Protein AF-A0A3C0GUG0-F1 (afdb_monomer_lite)

Radius of gyration: 29.6 Å; chains: 1; bounding box: 66×80×74 Å

Foldseek 3Di:
DPVVVVVVVVVVVVVVVVVVVCVVDPPDDPPPPPPPDPQDDPDDDDDDQLAACPDADQDWFARVPGHAHDFQDWDADPQGKIWTCRADFHQFTWIQHPVRGIDTLAACGADADWFARPPGHAHGFHYWDADPQGKIWTCRPQQQFIWIQDPVRTIDTDDDPRDDDDDDDPPPPDDPDPLVVVPVQAPPVLSVLLCCLVVLPDDADDPDADADDPVLVVVLVVLLVVLLCVLVVVLVVCLVVDDLDLVVVLVVLVVSVVVLVVSLVVSLVVLLVSLCSDGSNSVSVSSNVVSVCVRVVVVLCVVSVCVSVVLVVLSVVLVVVLDDDPDDDDDDDDDDPDDDSVSVVVSSVVSSVVSSVSSVVSCVVSVVSVVVSDDD

Sequence (376 aa):
MKRWHWMVAVVVVITAAGLAWTFRYPAAQTPLAQGPLPTPLGWQARIETVAGDGVDGLREGAGAQARFADPYALAIDAQGVAYIADAGDNNRIRRLYPDGRVDTLAGNGEGWRDGPALQAQFHTPSGIALDAAGNVYVADTGNHRIRRIGTDGAVTTLAGDGQAGFADGPLPSASPDMSDRLSQWLDWNRAVALSRALDGRLPPVAADAPVFDSAEQAECARVHAVLATSIRADADARRAAAGEDYAPHRQHCVNLQRSMQAATGRLRGRLRDMLGHGSAELARLAEVDAVMEQTLSPREHALLGAVPALLGQHFERLRAAASPAPGDGDNDEALPDTAHPGWLARFHQDMQDVLLAELDVRFQPIEGLLAALRPR

pLDDT: mean 74.19, std 19.01, range [37.81, 98.5]

Structure (mmCIF, N/CA/C/O backbone):
data_AF-A0A3C0GUG0-F1
#
_entry.id   AF-A0A3C0GUG0-F1
#
loop_
_atom_site.group_PDB
_atom_site.id
_atom_site.type_symbol
_atom_site.label_atom_id
_atom_site.label_alt_id
_atom_site.label_comp_id
_atom_site.label_asym_id
_atom_site.label_entity_id
_atom_site.label_seq_id
_atom_site.pdbx_PDB_ins_code
_atom_site.Cartn_x
_atom_site.Cartn_y
_atom_site.Cartn_z
_atom_site.occupancy
_atom_site.B_iso_or_equiv
_atom_site.auth_seq_id
_atom_site.auth_comp_id
_atom_site.auth_asym_id
_atom_site.auth_atom_id
_atom_site.pdbx_PDB_model_num
ATOM 1 N N . MET A 1 1 ? 6.025 17.839 45.288 1.00 51.59 1 MET A N 1
ATOM 2 C CA . MET A 1 1 ? 6.537 16.463 45.507 1.00 51.59 1 MET A CA 1
ATOM 3 C C . MET A 1 1 ? 5.459 15.375 45.662 1.00 51.59 1 MET A C 1
ATOM 5 O O . MET A 1 1 ? 5.723 14.262 45.235 1.00 51.59 1 MET A O 1
ATOM 9 N N . LYS A 1 2 ? 4.241 15.632 46.179 1.00 50.66 2 LYS A N 1
ATOM 10 C CA . LYS A 1 2 ? 3.229 14.564 46.396 1.00 50.66 2 LYS A CA 1
ATOM 11 C C . LYS A 1 2 ? 2.445 14.087 45.154 1.00 50.66 2 LYS A C 1
ATOM 13 O O . LYS A 1 2 ? 2.078 12.922 45.103 1.00 50.66 2 LYS A O 1
ATOM 18 N N . ARG A 1 3 ? 2.232 14.933 44.134 1.00 46.69 3 ARG A N 1
ATOM 19 C CA . ARG A 1 3 ? 1.466 14.561 42.919 1.00 46.69 3 ARG A CA 1
ATOM 20 C C . ARG A 1 3 ? 2.233 13.642 41.950 1.00 46.69 3 ARG A C 1
ATOM 22 O O . ARG A 1 3 ? 1.630 12.763 41.353 1.00 46.69 3 ARG A O 1
ATOM 29 N N . TRP A 1 4 ? 3.560 13.785 41.874 1.00 39.22 4 TRP A N 1
ATOM 30 C CA . TRP A 1 4 ? 4.437 12.971 41.015 1.00 39.22 4 TRP A CA 1
ATOM 31 C C . TRP A 1 4 ? 4.513 11.503 41.462 1.00 39.22 4 TRP A C 1
ATOM 33 O O . TRP A 1 4 ? 4.369 10.598 40.651 1.00 39.22 4 TRP A O 1
ATOM 43 N N . HIS A 1 5 ? 4.640 11.259 42.768 1.00 40.25 5 HIS A N 1
ATOM 44 C CA . HIS A 1 5 ? 4.717 9.901 43.319 1.00 40.25 5 HIS A CA 1
ATOM 45 C C . HIS A 1 5 ? 3.374 9.158 43.241 1.00 40.25 5 HIS A C 1
ATOM 47 O O . HIS A 1 5 ? 3.361 7.946 43.052 1.00 40.25 5 HIS A O 1
ATOM 53 N N . TRP A 1 6 ? 2.247 9.880 43.306 1.00 43.81 6 TRP A N 1
ATOM 54 C CA . TRP A 1 6 ? 0.918 9.300 43.087 1.00 43.81 6 TRP A CA 1
ATOM 55 C C . TRP A 1 6 ? 0.679 8.958 41.612 1.00 43.81 6 TRP A C 1
ATOM 57 O O . TRP A 1 6 ? 0.135 7.903 41.311 1.00 43.81 6 TRP A O 1
ATOM 67 N N . MET A 1 7 ? 1.162 9.794 40.687 1.00 41.66 7 MET A N 1
ATOM 68 C CA . MET A 1 7 ? 1.136 9.493 39.252 1.00 41.66 7 MET A CA 1
ATOM 69 C C . MET A 1 7 ? 1.990 8.272 38.900 1.00 41.66 7 MET A C 1
ATOM 71 O O . MET A 1 7 ? 1.514 7.405 38.180 1.00 41.66 7 MET A O 1
ATOM 75 N N . VAL A 1 8 ? 3.211 8.155 39.437 1.00 46.72 8 VAL A N 1
ATOM 76 C CA . VAL A 1 8 ? 4.069 6.980 39.194 1.00 46.72 8 VAL A CA 1
ATOM 77 C C . VAL A 1 8 ? 3.453 5.713 39.801 1.00 46.72 8 VAL A C 1
ATOM 79 O O . VAL A 1 8 ? 3.457 4.673 39.151 1.00 46.72 8 VAL A O 1
ATOM 82 N N . ALA A 1 9 ? 2.840 5.794 40.987 1.00 44.75 9 ALA A N 1
ATOM 83 C CA . ALA A 1 9 ? 2.141 4.660 41.594 1.00 44.75 9 ALA A CA 1
ATOM 84 C C . ALA A 1 9 ? 0.900 4.230 40.790 1.00 44.75 9 ALA A C 1
ATOM 86 O O . ALA A 1 9 ? 0.690 3.038 40.584 1.00 44.75 9 ALA A O 1
ATOM 87 N N . VAL A 1 10 ? 0.113 5.179 40.275 1.00 48.84 10 VAL A N 1
ATOM 88 C CA . VAL A 1 10 ? -1.054 4.881 39.429 1.00 48.84 10 VAL A CA 1
ATOM 89 C C . VAL A 1 10 ? -0.625 4.321 38.075 1.00 48.84 10 VAL A C 1
ATOM 91 O O . VAL A 1 10 ? -1.225 3.358 37.614 1.00 48.84 10 VAL A O 1
ATOM 94 N N . VAL A 1 11 ? 0.449 4.834 37.470 1.00 55.78 11 VAL A N 1
ATOM 95 C CA . VAL A 1 11 ? 0.988 4.287 36.215 1.00 55.78 11 VAL A CA 1
ATOM 96 C C . VAL A 1 11 ? 1.508 2.864 36.426 1.00 55.78 11 VAL A C 1
ATOM 98 O O . VAL A 1 11 ? 1.155 1.981 35.652 1.00 55.78 11 VAL A O 1
ATOM 101 N N . VAL A 1 12 ? 2.253 2.586 37.500 1.00 54.47 12 VAL A N 1
ATOM 102 C CA . VAL A 1 12 ? 2.731 1.225 37.820 1.00 54.47 12 VAL A CA 1
ATOM 103 C C . VAL A 1 12 ? 1.568 0.265 38.106 1.00 54.47 12 VAL A C 1
ATOM 105 O O . VAL A 1 12 ? 1.595 -0.863 37.622 1.00 54.47 12 VAL A O 1
ATOM 108 N N . VAL A 1 13 ? 0.511 0.704 38.800 1.00 58.00 13 VAL A N 1
ATOM 109 C CA . VAL A 1 13 ? -0.693 -0.111 39.055 1.00 58.00 13 VAL A CA 1
ATOM 110 C C . VAL A 1 13 ? -1.510 -0.343 37.782 1.00 58.00 13 VAL A C 1
ATOM 112 O O . VAL A 1 13 ? -1.962 -1.460 37.561 1.00 58.00 13 VAL A O 1
ATOM 115 N N . ILE A 1 14 ? -1.650 0.651 36.901 1.00 54.56 14 ILE A N 1
ATOM 116 C CA . ILE A 1 14 ? -2.333 0.498 35.605 1.00 54.56 14 ILE A CA 1
ATOM 117 C C . ILE A 1 14 ? -1.524 -0.400 34.663 1.00 54.56 14 ILE A C 1
ATOM 119 O O . ILE A 1 14 ? -2.104 -1.196 33.933 1.00 54.56 14 ILE A O 1
ATOM 123 N N . THR A 1 15 ? -0.192 -0.340 34.715 1.00 49.97 15 THR A N 1
ATOM 124 C CA . THR A 1 15 ? 0.679 -1.178 33.875 1.00 49.97 15 THR A CA 1
ATOM 125 C C . THR A 1 15 ? 0.691 -2.621 34.383 1.00 49.97 15 THR A C 1
ATOM 127 O O . THR A 1 15 ? 0.585 -3.552 33.591 1.00 49.97 15 THR A O 1
ATOM 130 N N . ALA A 1 16 ? 0.728 -2.824 35.705 1.00 47.72 16 ALA A N 1
ATOM 131 C CA . ALA A 1 16 ? 0.626 -4.143 36.327 1.00 47.72 16 ALA A CA 1
ATOM 132 C C . ALA A 1 16 ? -0.778 -4.756 36.176 1.00 47.72 16 ALA A C 1
ATOM 134 O O . ALA A 1 16 ? -0.890 -5.954 35.935 1.00 47.72 16 ALA A O 1
ATOM 135 N N . ALA A 1 17 ? -1.845 -3.950 36.244 1.00 50.50 17 ALA A N 1
ATOM 136 C CA . ALA A 1 17 ? -3.211 -4.390 35.965 1.00 50.50 17 ALA A CA 1
ATOM 137 C C . ALA A 1 17 ? -3.430 -4.661 34.470 1.00 50.50 17 ALA A C 1
ATOM 139 O O . ALA A 1 17 ? -4.103 -5.627 34.134 1.00 50.50 17 ALA A O 1
ATOM 140 N N . GLY A 1 18 ? -2.811 -3.879 33.579 1.00 52.47 18 GLY A N 1
ATOM 141 C CA . GLY A 1 18 ? -2.786 -4.126 32.137 1.00 52.47 18 GLY A CA 1
ATOM 142 C C . GLY A 1 18 ? -2.075 -5.433 31.785 1.00 52.47 18 GLY A C 1
ATOM 143 O O . GLY A 1 18 ? -2.617 -6.224 31.020 1.00 52.47 18 GLY A O 1
ATOM 144 N N . LEU A 1 19 ? -0.927 -5.719 32.415 1.00 48.56 19 LEU A N 1
ATOM 145 C CA . LEU A 1 19 ? -0.250 -7.016 32.295 1.00 48.56 19 LEU A CA 1
ATOM 146 C C . LEU A 1 19 ? -1.078 -8.158 32.909 1.00 48.56 19 LEU A C 1
ATOM 148 O O . LEU A 1 19 ? -1.185 -9.226 32.324 1.00 48.56 19 LEU A O 1
ATOM 152 N N . ALA A 1 20 ? -1.703 -7.965 34.071 1.00 47.28 20 ALA A N 1
ATOM 153 C CA . ALA A 1 20 ? -2.553 -8.996 34.671 1.00 47.28 20 ALA A CA 1
ATOM 154 C C . ALA A 1 20 ? -3.823 -9.264 33.836 1.00 47.28 20 ALA A C 1
ATOM 156 O O . ALA A 1 20 ? -4.295 -10.399 33.778 1.00 47.28 20 ALA A O 1
ATOM 157 N N . TRP A 1 21 ? -4.349 -8.246 33.146 1.00 48.78 21 TRP A N 1
ATOM 158 C CA . TRP A 1 21 ? -5.502 -8.362 32.252 1.00 48.78 21 TRP A CA 1
ATOM 159 C C . TRP A 1 21 ? -5.162 -9.130 30.970 1.00 48.78 21 TRP A C 1
ATOM 161 O O . TRP A 1 21 ? -5.990 -9.917 30.515 1.00 48.78 21 TRP A O 1
ATOM 171 N N . THR A 1 22 ? -3.940 -8.996 30.437 1.00 52.41 22 THR A N 1
ATOM 172 C CA . THR A 1 22 ? -3.487 -9.792 29.279 1.00 52.41 22 THR A CA 1
ATOM 173 C C . THR A 1 22 ? -3.247 -11.267 29.618 1.00 52.41 22 THR A C 1
ATOM 175 O O . THR A 1 22 ? -3.377 -12.111 28.735 1.00 52.41 22 THR A O 1
ATOM 178 N N . PHE A 1 23 ? -2.976 -11.608 30.885 1.00 51.88 23 PHE A N 1
ATOM 179 C CA . PHE A 1 23 ? -2.916 -13.004 31.349 1.00 51.88 23 PHE A CA 1
ATOM 180 C C . PHE A 1 23 ? -4.285 -13.582 31.768 1.00 51.88 23 PHE A C 1
ATOM 182 O O . PHE A 1 23 ? -4.468 -14.798 31.711 1.00 51.88 23 PHE A O 1
ATOM 189 N N . ARG A 1 24 ? -5.253 -12.749 32.191 1.00 51.47 24 ARG A N 1
ATOM 190 C CA . ARG A 1 24 ? -6.603 -13.180 32.628 1.00 51.47 24 ARG A CA 1
ATOM 191 C C . ARG A 1 24 ? -7.587 -13.348 31.465 1.00 51.47 24 ARG A C 1
ATOM 193 O O . ARG A 1 24 ? -8.482 -14.184 31.554 1.00 51.47 24 ARG A O 1
ATOM 200 N N . TYR A 1 25 ? -7.402 -12.582 30.393 1.00 47.09 25 TYR A N 1
ATOM 201 C CA . TYR A 1 25 ? -8.164 -12.689 29.155 1.00 47.09 25 TYR A CA 1
ATOM 202 C C . TYR A 1 25 ? -7.169 -12.846 28.005 1.00 47.09 25 TYR A C 1
ATOM 204 O O . TYR A 1 25 ? -6.611 -11.839 27.561 1.00 47.09 25 TYR A O 1
ATOM 212 N N . PRO A 1 26 ? -6.898 -14.077 27.528 1.00 43.31 26 PRO A N 1
ATOM 213 C CA . PRO A 1 26 ? -6.093 -14.237 26.327 1.00 43.31 26 PRO A CA 1
ATOM 214 C C . PRO A 1 26 ? -6.750 -13.413 25.219 1.00 43.31 26 PRO A C 1
ATOM 216 O O . PRO A 1 26 ? -7.982 -13.369 25.144 1.00 43.31 26 PRO A O 1
ATOM 219 N N . ALA A 1 27 ? -5.936 -12.713 24.420 1.00 47.56 27 ALA A N 1
ATOM 220 C CA . ALA A 1 27 ? -6.413 -11.922 23.291 1.00 47.56 27 ALA A CA 1
ATOM 221 C C . ALA A 1 27 ? -7.510 -12.707 22.569 1.00 47.56 27 ALA A C 1
ATOM 223 O O . ALA A 1 27 ? -7.291 -13.878 22.242 1.00 47.56 27 ALA A O 1
ATOM 224 N N . ALA A 1 28 ? -8.691 -12.093 22.409 1.00 47.97 28 ALA A N 1
ATOM 225 C CA . ALA A 1 28 ? -9.790 -12.700 21.677 1.00 47.97 28 ALA A CA 1
ATOM 226 C C . ALA A 1 28 ? -9.199 -13.229 20.377 1.00 47.97 28 ALA A C 1
ATOM 228 O O . ALA A 1 28 ? -8.663 -12.446 19.587 1.00 47.97 28 ALA A O 1
ATOM 229 N N . GLN A 1 29 ? -9.195 -14.558 20.234 1.00 42.66 29 GLN A N 1
ATOM 230 C CA . GLN A 1 29 ? -8.739 -15.204 19.018 1.00 42.66 29 GLN A CA 1
ATOM 231 C C . GLN A 1 29 ? -9.489 -14.492 17.908 1.00 42.66 29 GLN A C 1
ATOM 233 O O . GLN A 1 29 ? -10.723 -14.461 17.931 1.00 42.66 29 GLN A O 1
ATOM 238 N N . THR A 1 30 ? -8.746 -13.822 17.023 1.00 50.56 30 THR A N 1
ATOM 239 C CA . THR A 1 30 ? -9.303 -13.247 15.803 1.00 50.56 30 THR A CA 1
ATOM 240 C C . THR A 1 30 ? -10.259 -14.303 15.274 1.00 50.56 30 THR A C 1
ATOM 242 O O . THR A 1 30 ? -9.796 -15.445 15.158 1.00 50.56 30 THR A O 1
ATOM 245 N N . PRO A 1 31 ? -11.568 -14.012 15.097 1.00 44.81 31 PRO A N 1
ATOM 246 C CA . PRO A 1 31 ? -12.504 -15.034 14.659 1.00 44.81 31 PRO A CA 1
ATOM 247 C C . PRO A 1 31 ? -11.846 -15.662 13.449 1.00 44.81 31 PRO A C 1
ATOM 249 O O . PRO A 1 31 ? -11.508 -14.925 12.519 1.00 44.81 31 PRO A O 1
ATOM 252 N N . LEU A 1 32 ? -11.509 -16.956 13.559 1.00 44.62 32 LEU A N 1
ATOM 253 C CA . LEU A 1 32 ? -10.812 -17.675 12.502 1.00 44.62 32 LEU A CA 1
ATOM 254 C C . LEU A 1 32 ? -11.569 -17.301 11.246 1.00 44.62 32 LEU A C 1
ATOM 256 O O . LEU A 1 32 ? -12.780 -17.543 11.209 1.00 44.62 32 LEU A O 1
ATOM 260 N N . ALA A 1 33 ? -10.898 -16.587 10.331 1.00 50.31 33 ALA A N 1
ATOM 261 C CA . ALA A 1 33 ? -11.496 -16.144 9.082 1.00 50.31 33 ALA A CA 1
ATOM 262 C C . ALA A 1 33 ? -12.298 -17.337 8.593 1.00 50.31 33 ALA A C 1
ATOM 264 O O . ALA A 1 33 ? -11.694 -18.408 8.478 1.00 50.31 33 ALA A O 1
ATOM 265 N N . GLN A 1 34 ? -13.634 -17.201 8.521 1.00 47.53 34 GLN A N 1
ATOM 266 C CA . GLN A 1 34 ? -14.500 -18.349 8.273 1.00 47.53 34 GLN A CA 1
ATOM 267 C C . GLN A 1 34 ? -13.888 -19.060 7.082 1.00 47.53 34 GLN A C 1
ATOM 269 O O . GLN A 1 34 ? -13.764 -18.461 6.011 1.00 47.53 34 GLN A O 1
ATOM 274 N N . GLY A 1 35 ? -13.361 -20.262 7.337 1.00 55.31 35 GLY A N 1
ATOM 275 C CA . GLY A 1 35 ? -12.623 -20.985 6.320 1.00 55.31 35 GLY A CA 1
ATOM 276 C C . GLY A 1 35 ? -13.518 -21.104 5.091 1.00 55.31 35 GLY A C 1
ATOM 277 O O . GLY A 1 35 ? -14.747 -21.047 5.237 1.00 55.31 35 GLY A O 1
ATOM 278 N N . PRO A 1 36 ? -12.940 -21.240 3.889 1.00 65.44 36 PRO A N 1
ATOM 279 C CA . PRO A 1 36 ? -13.745 -21.490 2.702 1.00 65.44 36 PRO A CA 1
ATOM 280 C C . PRO A 1 36 ? -14.776 -22.575 3.024 1.00 65.44 36 PRO A C 1
ATOM 282 O O . PRO A 1 36 ? -14.447 -23.555 3.700 1.00 65.44 36 PRO A O 1
ATOM 285 N N . LEU A 1 37 ? -16.032 -22.339 2.623 1.00 74.31 37 LEU A N 1
ATOM 286 C CA . LEU A 1 37 ? -17.145 -23.230 2.947 1.00 74.31 37 LEU A CA 1
ATOM 287 C C . LEU A 1 37 ? -16.723 -24.684 2.684 1.00 74.31 37 LEU A C 1
ATOM 289 O O . LEU A 1 37 ? -16.136 -24.944 1.627 1.00 74.31 37 LEU A O 1
ATOM 293 N N . PRO A 1 38 ? -16.992 -25.619 3.618 1.00 77.19 38 PRO A N 1
ATOM 294 C CA . PRO A 1 38 ? -16.614 -27.011 3.441 1.00 77.19 38 PRO A CA 1
ATOM 295 C C . PRO A 1 38 ? -17.121 -27.500 2.091 1.00 77.19 38 PRO A C 1
ATOM 297 O O . PRO A 1 38 ? -18.308 -27.356 1.788 1.00 77.19 38 PRO A O 1
ATOM 300 N N . THR A 1 39 ? -16.230 -28.055 1.271 1.00 79.81 39 THR A N 1
ATOM 301 C CA . THR A 1 39 ? -16.633 -28.619 -0.015 1.00 79.81 39 THR A CA 1
ATOM 302 C C . THR A 1 39 ? -17.658 -29.726 0.253 1.00 79.81 39 THR A C 1
ATOM 304 O O . THR A 1 39 ? -17.337 -30.670 0.981 1.00 79.81 39 THR A O 1
ATOM 307 N N . PRO A 1 40 ? -18.894 -29.625 -0.270 1.00 85.00 40 PRO A N 1
ATOM 308 C CA . PRO A 1 40 ? -19.937 -30.600 0.021 1.00 85.00 40 PRO A CA 1
ATOM 309 C C . PRO A 1 40 ? -19.513 -32.017 -0.374 1.00 85.00 40 PRO A C 1
ATOM 311 O O . PRO A 1 40 ? -18.864 -32.223 -1.403 1.00 85.00 40 PRO A O 1
ATOM 314 N N . LEU A 1 41 ? -19.912 -33.011 0.420 1.00 81.88 41 LEU A N 1
ATOM 315 C CA . LEU A 1 41 ? -19.692 -34.413 0.075 1.00 81.88 41 LEU A CA 1
ATOM 316 C C . LEU A 1 41 ? -20.404 -34.721 -1.258 1.00 81.88 41 LEU A C 1
ATOM 318 O O . LEU A 1 41 ? -21.598 -34.460 -1.389 1.00 81.88 41 LEU A O 1
ATOM 322 N N . GLY A 1 42 ? -19.682 -35.251 -2.249 1.00 83.38 42 GLY A N 1
ATOM 323 C CA . GLY A 1 42 ? -20.224 -35.487 -3.597 1.00 83.38 42 GLY A CA 1
ATOM 324 C C . GLY A 1 42 ? -20.147 -34.285 -4.547 1.00 83.38 42 GLY A C 1
ATOM 325 O O . GLY A 1 42 ? -20.761 -34.319 -5.613 1.00 83.38 42 GLY A O 1
ATOM 326 N N . TRP A 1 43 ? -19.395 -33.238 -4.192 1.00 83.69 43 TRP A N 1
ATOM 327 C CA . TRP A 1 43 ? -19.073 -32.145 -5.107 1.00 83.69 43 TRP A CA 1
ATOM 328 C C . TRP A 1 43 ? -18.439 -32.678 -6.399 1.00 83.69 43 TRP A C 1
ATOM 330 O O . TRP A 1 43 ? -17.466 -33.434 -6.367 1.00 83.69 43 TRP A O 1
ATOM 340 N N . GLN A 1 44 ? -19.005 -32.285 -7.539 1.00 82.94 44 GLN A N 1
ATOM 341 C CA . GLN A 1 44 ? -18.464 -32.625 -8.848 1.00 82.94 44 GLN A CA 1
ATOM 342 C C . GLN A 1 44 ? -17.554 -31.498 -9.325 1.00 82.94 44 GLN A C 1
ATOM 344 O O . GLN A 1 44 ? -18.005 -30.377 -9.557 1.00 82.94 44 GLN A O 1
ATOM 349 N N . ALA A 1 45 ? -16.272 -31.816 -9.489 1.00 82.06 45 ALA A N 1
ATOM 350 C CA . ALA A 1 45 ? -15.320 -30.912 -10.108 1.00 82.06 45 ALA A CA 1
ATOM 351 C C . ALA A 1 45 ? -15.572 -30.867 -11.616 1.00 82.06 45 ALA A C 1
ATOM 353 O O . ALA A 1 45 ? -15.557 -31.903 -12.285 1.00 82.06 45 ALA A O 1
ATOM 354 N N . ARG A 1 46 ? -15.740 -29.666 -12.166 1.00 87.00 46 ARG A N 1
ATOM 355 C CA . ARG A 1 46 ? -15.568 -29.436 -13.599 1.00 87.00 46 ARG A CA 1
ATOM 356 C C . ARG A 1 46 ? -14.207 -28.789 -13.797 1.00 87.00 46 ARG A C 1
ATOM 358 O O . ARG A 1 46 ? -13.952 -27.723 -13.249 1.00 87.00 46 ARG A O 1
ATOM 365 N N . ILE A 1 47 ? -13.341 -29.454 -14.554 1.00 87.69 47 ILE A N 1
ATOM 366 C CA . ILE A 1 47 ? -12.067 -28.882 -14.986 1.00 87.69 47 ILE A CA 1
ATOM 367 C C . ILE A 1 47 ? -12.314 -28.209 -16.330 1.00 87.69 47 ILE A C 1
ATOM 369 O O . ILE A 1 47 ? -12.859 -28.827 -17.246 1.00 87.69 47 ILE A O 1
ATOM 373 N N . GLU A 1 48 ? -11.918 -26.949 -16.440 1.00 88.88 48 GLU A N 1
ATOM 374 C CA . GLU A 1 48 ? -11.954 -26.198 -17.687 1.00 88.88 48 GLU A CA 1
ATOM 375 C C . GLU A 1 48 ? -10.690 -25.358 -17.841 1.00 88.88 48 GLU A C 1
ATOM 377 O O . GLU A 1 48 ? -10.080 -24.924 -16.862 1.00 88.88 48 GLU A O 1
ATOM 382 N N . THR A 1 49 ? -10.287 -25.147 -19.090 1.00 89.50 49 THR A N 1
ATOM 383 C CA . THR A 1 49 ? -9.170 -24.264 -19.416 1.00 89.50 49 THR A CA 1
ATOM 384 C C . THR A 1 49 ? -9.670 -22.826 -19.416 1.00 89.50 49 THR A C 1
ATOM 386 O O . THR A 1 49 ? -10.448 -22.442 -20.287 1.00 89.50 49 THR A O 1
ATOM 389 N N . VAL A 1 50 ? -9.212 -22.033 -18.447 1.00 91.06 50 VAL A N 1
ATOM 390 C CA . VAL A 1 50 ? -9.554 -20.603 -18.347 1.00 91.06 50 VAL A CA 1
ATOM 391 C C . VAL A 1 50 ? -8.613 -19.748 -19.205 1.00 91.06 50 VAL A C 1
ATOM 393 O O . VAL A 1 50 ? -9.045 -18.788 -19.841 1.00 91.06 50 VAL A O 1
ATOM 396 N N . ALA A 1 51 ? -7.329 -20.112 -19.264 1.00 94.81 51 ALA A N 1
ATOM 397 C CA . ALA A 1 51 ? -6.341 -19.480 -20.129 1.00 94.81 51 ALA A CA 1
ATOM 398 C C . ALA A 1 51 ? -5.209 -20.454 -20.495 1.00 94.81 51 ALA A C 1
ATOM 400 O O . ALA A 1 51 ? -4.935 -21.388 -19.742 1.00 94.81 51 ALA A O 1
ATOM 401 N N . GLY A 1 52 ? -4.548 -20.208 -21.628 1.00 95.31 52 GLY A N 1
ATOM 402 C CA . GLY A 1 52 ? -3.503 -21.069 -22.183 1.00 95.31 52 GLY A CA 1
ATOM 403 C C . GLY A 1 52 ? -3.982 -21.845 -23.411 1.00 95.31 52 GLY A C 1
ATOM 404 O O . GLY A 1 52 ? -5.043 -22.467 -23.374 1.00 95.31 52 GLY A O 1
ATOM 405 N N . ASP A 1 53 ? -3.184 -21.847 -24.480 1.00 93.94 53 ASP A N 1
ATOM 406 C CA . ASP A 1 53 ? -3.412 -22.677 -25.678 1.00 93.94 53 ASP A CA 1
ATOM 407 C C . ASP A 1 53 ? -2.650 -24.023 -25.641 1.00 93.94 53 ASP A C 1
ATOM 409 O O . ASP A 1 53 ? -2.709 -24.800 -26.594 1.00 93.94 53 ASP A O 1
ATOM 413 N N . GLY A 1 54 ? -1.951 -24.309 -24.535 1.00 92.38 54 GLY A N 1
ATOM 414 C CA . GLY A 1 54 ? -1.136 -25.514 -24.350 1.00 92.38 54 GLY A CA 1
ATOM 415 C C . GLY A 1 54 ? 0.241 -25.459 -25.017 1.00 92.38 54 GLY A C 1
ATOM 416 O O . GLY A 1 54 ? 0.953 -26.461 -24.989 1.00 92.38 54 GLY A O 1
ATOM 417 N N . VAL A 1 55 ? 0.617 -24.320 -25.606 1.00 94.81 55 VAL A N 1
ATOM 418 C CA . VAL A 1 55 ? 1.944 -24.069 -26.175 1.00 94.81 55 VAL A CA 1
ATOM 419 C C . VAL A 1 55 ? 2.683 -23.054 -25.311 1.00 94.81 55 VAL A C 1
ATOM 421 O O . VAL A 1 55 ? 2.121 -22.036 -24.901 1.00 94.81 55 VAL A O 1
ATOM 424 N N . ASP A 1 56 ? 3.959 -23.326 -25.070 1.00 94.06 56 ASP A N 1
ATOM 425 C CA . ASP A 1 56 ? 4.854 -22.442 -24.343 1.00 94.06 56 ASP A CA 1
ATOM 426 C C . ASP A 1 56 ? 5.069 -21.098 -25.067 1.00 94.06 56 ASP A C 1
ATOM 428 O O . ASP A 1 56 ? 4.977 -20.968 -26.296 1.00 94.06 56 ASP A O 1
ATOM 432 N N . GLY A 1 57 ? 5.340 -20.056 -24.281 1.00 94.81 57 GLY A N 1
ATOM 433 C CA . GLY A 1 57 ? 5.803 -18.757 -24.768 1.00 94.81 57 GLY A CA 1
ATOM 434 C C . GLY A 1 57 ? 4.961 -17.572 -24.306 1.00 94.81 57 GLY A C 1
ATOM 435 O O . GLY A 1 57 ? 4.135 -17.674 -23.402 1.00 94.81 57 GLY A O 1
ATOM 436 N N . LEU A 1 58 ? 5.173 -16.417 -24.941 1.00 95.00 58 LEU A N 1
ATOM 437 C CA . LEU A 1 58 ? 4.581 -15.141 -24.537 1.00 95.00 58 LEU A CA 1
ATOM 438 C C . LEU A 1 58 ? 3.543 -14.668 -25.559 1.00 95.00 58 LEU A C 1
ATOM 440 O O . LEU A 1 58 ? 3.881 -14.165 -26.632 1.00 95.00 58 LEU A O 1
ATOM 444 N N . ARG A 1 59 ? 2.259 -14.807 -25.219 1.00 96.19 59 ARG A N 1
ATOM 445 C CA . ARG A 1 59 ? 1.152 -14.232 -25.995 1.00 96.19 59 ARG A CA 1
ATOM 446 C C . ARG A 1 59 ? 0.077 -13.683 -25.067 1.00 96.19 59 ARG A C 1
ATOM 448 O O . ARG A 1 59 ? -0.338 -14.352 -24.122 1.00 96.19 59 ARG A O 1
ATOM 455 N N . GLU A 1 60 ? -0.352 -12.460 -25.347 1.00 96.31 60 GLU A N 1
ATOM 456 C CA . GLU A 1 60 ? -1.428 -11.745 -24.653 1.00 96.31 60 GLU A CA 1
ATOM 457 C C . GLU A 1 60 ? -2.732 -11.785 -25.462 1.00 96.31 60 GLU A C 1
ATOM 459 O O . GLU A 1 60 ? -2.747 -12.228 -26.612 1.00 96.31 60 GLU A O 1
ATOM 464 N N . GLY A 1 61 ? -3.823 -11.294 -24.872 1.00 94.19 61 GLY A N 1
ATOM 465 C CA . GLY A 1 61 ? -5.130 -11.202 -25.521 1.00 94.19 61 GLY A CA 1
ATOM 466 C C . GLY A 1 61 ? -6.162 -12.118 -24.874 1.00 94.19 61 GLY A C 1
ATOM 467 O O . GLY A 1 61 ? -6.211 -12.233 -23.654 1.00 94.19 61 GLY A O 1
ATOM 468 N N . ALA A 1 62 ? -7.028 -12.738 -25.672 1.00 95.38 62 ALA A N 1
ATOM 469 C CA . ALA A 1 62 ? -8.043 -13.653 -25.152 1.00 95.38 62 ALA A CA 1
ATOM 470 C C . ALA A 1 62 ? -7.393 -14.880 -24.488 1.00 95.38 62 ALA A C 1
ATOM 472 O O . ALA A 1 62 ? -6.480 -15.477 -25.055 1.00 95.38 62 ALA A O 1
ATOM 473 N N . GLY A 1 63 ? -7.892 -15.291 -23.323 1.00 92.00 63 GLY A N 1
ATOM 474 C CA . GLY A 1 63 ? -7.289 -16.321 -22.473 1.00 92.00 63 GLY A CA 1
ATOM 475 C C . GLY A 1 63 ? -7.072 -17.648 -23.188 1.00 92.00 63 GLY A C 1
ATOM 476 O O . GLY A 1 63 ? -5.988 -18.212 -23.089 1.00 92.00 63 GLY A O 1
ATOM 477 N N . ALA A 1 64 ? -8.032 -18.087 -24.006 1.00 90.56 64 ALA A N 1
ATOM 478 C CA . ALA A 1 64 ? -7.928 -19.312 -24.808 1.00 90.56 64 ALA A CA 1
ATOM 479 C C . ALA A 1 64 ? -6.797 -19.295 -25.859 1.00 90.56 64 ALA A C 1
ATOM 481 O O . ALA A 1 64 ? -6.465 -20.333 -26.420 1.00 90.56 64 ALA A O 1
ATOM 482 N N . GLN A 1 65 ? -6.239 -18.122 -26.165 1.00 93.25 65 GLN A N 1
ATOM 483 C CA . GLN A 1 65 ? -5.124 -17.943 -27.099 1.00 93.25 65 GLN A CA 1
ATOM 484 C C . GLN A 1 65 ? -3.856 -17.444 -26.406 1.00 93.25 65 GLN A C 1
ATOM 486 O O . GLN A 1 65 ? -2.810 -17.376 -27.050 1.00 93.25 65 GLN A O 1
ATOM 491 N N . ALA A 1 66 ? -3.937 -17.049 -25.135 1.00 96.81 66 ALA A N 1
ATOM 492 C CA . ALA A 1 66 ? -2.787 -16.591 -24.379 1.00 96.81 66 ALA A CA 1
ATOM 493 C C . ALA A 1 66 ? -1.785 -17.736 -24.199 1.00 96.81 66 ALA A C 1
ATOM 495 O O . ALA A 1 66 ? -2.163 -18.905 -24.131 1.00 96.81 66 ALA A O 1
ATOM 496 N N . ARG A 1 67 ? -0.503 -17.385 -24.110 1.00 96.75 67 ARG A N 1
ATOM 497 C CA . ARG A 1 67 ? 0.578 -18.334 -23.836 1.00 96.75 67 ARG A CA 1
ATOM 498 C C . ARG A 1 67 ? 1.290 -17.964 -22.555 1.00 96.75 67 ARG A C 1
ATOM 500 O O . ARG A 1 67 ? 1.423 -16.774 -22.234 1.00 96.75 67 ARG A O 1
ATOM 507 N N . PHE A 1 68 ? 1.718 -19.010 -21.874 1.00 96.38 68 PHE A N 1
ATOM 508 C CA . PHE A 1 68 ? 2.510 -18.990 -20.658 1.00 96.38 68 PHE A CA 1
ATOM 509 C C . PHE A 1 68 ? 3.694 -19.924 -20.886 1.00 96.38 68 PHE A C 1
ATOM 511 O O . PHE A 1 68 ? 3.581 -20.858 -21.678 1.00 96.38 68 PHE A O 1
ATOM 518 N N . ALA A 1 69 ? 4.816 -19.669 -20.228 1.00 95.06 69 ALA A N 1
ATOM 519 C CA . ALA A 1 69 ? 5.939 -20.595 -20.228 1.00 95.06 69 ALA A CA 1
ATOM 520 C C . ALA A 1 69 ? 5.769 -21.542 -19.038 1.00 95.06 69 ALA A C 1
ATOM 522 O O . ALA A 1 69 ? 5.276 -22.652 -19.210 1.00 95.06 69 ALA A O 1
ATOM 523 N N . ASP A 1 70 ? 6.027 -21.043 -17.828 1.00 94.62 70 ASP A N 1
ATOM 524 C CA . ASP A 1 70 ? 5.940 -21.820 -16.591 1.00 94.62 70 ASP A CA 1
ATOM 525 C C . ASP A 1 70 ? 5.133 -21.056 -15.523 1.00 94.62 70 ASP A C 1
ATOM 527 O O . ASP A 1 70 ? 5.708 -20.383 -14.663 1.00 94.62 70 ASP A O 1
ATOM 531 N N . PRO A 1 71 ? 3.788 -21.094 -15.549 1.00 95.38 71 PRO A N 1
ATOM 532 C CA . PRO A 1 71 ? 2.972 -20.409 -14.549 1.00 95.38 71 PRO A CA 1
ATOM 533 C C . PRO A 1 71 ? 3.080 -21.116 -13.184 1.00 95.38 71 PRO A C 1
ATOM 535 O O . PRO A 1 71 ? 2.424 -22.128 -12.943 1.00 95.38 71 PRO A O 1
ATOM 538 N N . TYR A 1 72 ? 3.907 -20.585 -12.279 1.00 95.69 72 TYR A N 1
ATOM 539 C CA . TYR A 1 72 ? 4.251 -21.223 -10.997 1.00 95.69 72 TYR A CA 1
ATOM 540 C C . TYR A 1 72 ? 3.349 -20.845 -9.828 1.00 95.69 72 TYR A C 1
ATOM 542 O O . TYR A 1 72 ? 3.126 -21.660 -8.932 1.00 95.69 72 TYR A O 1
ATOM 550 N N . ALA A 1 73 ? 2.816 -19.627 -9.821 1.00 96.19 73 ALA A N 1
ATOM 551 C CA . ALA A 1 73 ? 1.943 -19.170 -8.750 1.00 96.19 73 ALA A CA 1
ATOM 552 C C . ALA A 1 73 ? 0.838 -18.268 -9.274 1.00 96.19 73 ALA A C 1
ATOM 554 O O . ALA A 1 73 ? 1.004 -17.580 -10.282 1.00 96.19 73 ALA A O 1
ATOM 555 N N . LEU A 1 74 ? -0.273 -18.250 -8.538 1.00 96.56 74 LEU A N 1
ATOM 556 C CA . LEU A 1 74 ? -1.375 -17.332 -8.763 1.00 96.56 74 LEU A CA 1
ATOM 557 C C . LEU A 1 74 ? -1.875 -16.739 -7.442 1.00 96.56 74 LEU A C 1
ATOM 559 O O . LEU A 1 74 ? -1.914 -17.428 -6.424 1.00 96.56 74 LEU A O 1
ATOM 563 N N . ALA A 1 75 ? -2.307 -15.483 -7.478 1.00 97.12 75 ALA A N 1
ATOM 564 C CA . ALA A 1 75 ? -3.092 -14.845 -6.424 1.00 97.12 75 ALA A CA 1
ATOM 565 C C . ALA A 1 75 ? -4.256 -14.085 -7.059 1.00 97.12 75 ALA A C 1
ATOM 567 O O . ALA A 1 75 ? -4.126 -13.588 -8.173 1.00 97.12 75 ALA A O 1
ATOM 568 N N . ILE A 1 76 ? -5.390 -14.003 -6.371 1.00 96.19 76 ILE A N 1
ATOM 569 C CA . ILE A 1 76 ? -6.606 -13.373 -6.896 1.00 96.19 76 ILE A CA 1
ATOM 570 C C . ILE A 1 76 ? -6.959 -12.189 -5.998 1.00 96.19 76 ILE A C 1
ATOM 572 O O . ILE A 1 76 ? -6.961 -12.332 -4.774 1.00 96.19 76 ILE A O 1
ATOM 576 N N . ASP A 1 77 ? -7.228 -11.028 -6.594 1.00 92.19 77 ASP A N 1
ATOM 577 C CA . ASP A 1 77 ? -7.689 -9.854 -5.850 1.00 92.19 77 ASP A CA 1
ATOM 578 C C . ASP A 1 77 ? -9.203 -9.887 -5.565 1.00 92.19 77 ASP A C 1
ATOM 580 O O . ASP A 1 77 ? -9.942 -10.765 -6.013 1.00 92.19 77 ASP A O 1
ATOM 584 N N . ALA A 1 78 ? -9.690 -8.908 -4.798 1.00 89.88 78 ALA A N 1
ATOM 585 C CA . ALA A 1 78 ? -11.105 -8.809 -4.434 1.00 89.88 78 ALA A CA 1
ATOM 586 C C . ALA A 1 78 ? -12.033 -8.548 -5.639 1.00 89.88 78 ALA A C 1
ATOM 588 O O . ALA A 1 78 ? -13.248 -8.709 -5.523 1.00 89.88 78 ALA A O 1
ATOM 589 N N . GLN A 1 79 ? -11.479 -8.133 -6.780 1.00 89.75 79 GLN A N 1
ATOM 590 C CA . GLN A 1 79 ? -12.193 -7.889 -8.031 1.00 89.75 79 GLN A CA 1
ATOM 591 C C . GLN A 1 79 ? -12.203 -9.129 -8.940 1.00 89.75 79 GLN A C 1
ATOM 593 O O . GLN A 1 79 ? -12.867 -9.119 -9.977 1.00 89.75 79 GLN A O 1
ATOM 598 N N . GLY A 1 80 ? -11.509 -10.203 -8.551 1.00 92.94 80 GLY A N 1
ATOM 599 C CA . GLY A 1 80 ? -11.429 -11.452 -9.301 1.00 92.94 80 GLY A CA 1
ATOM 600 C C . GLY A 1 80 ? -10.344 -11.470 -10.379 1.00 92.94 80 GLY A C 1
ATOM 601 O O . GLY A 1 80 ? -10.344 -12.379 -11.206 1.00 92.94 80 GLY A O 1
ATOM 602 N N . VAL A 1 81 ? -9.426 -10.498 -10.405 1.00 96.81 81 VAL A N 1
ATOM 603 C CA . VAL A 1 81 ? -8.268 -10.538 -11.309 1.00 96.81 81 VAL A CA 1
ATOM 604 C C . VAL A 1 81 ? -7.227 -11.484 -10.725 1.00 96.81 81 VAL A C 1
ATOM 606 O O . VAL A 1 81 ? -6.804 -11.331 -9.579 1.00 96.81 81 VAL A O 1
ATOM 609 N N . ALA A 1 82 ? -6.803 -12.463 -11.519 1.00 97.38 82 ALA A N 1
ATOM 610 C CA . ALA A 1 82 ? -5.739 -13.385 -11.158 1.00 97.38 82 ALA A CA 1
ATOM 611 C C . ALA A 1 82 ? -4.383 -12.840 -11.622 1.00 97.38 82 ALA A C 1
ATOM 613 O O . ALA A 1 82 ? -4.190 -12.542 -12.798 1.00 97.38 82 ALA A O 1
ATOM 614 N N . TYR A 1 83 ? -3.432 -12.741 -10.704 1.00 98.38 83 TYR A N 1
ATOM 615 C CA . TYR A 1 83 ? -2.047 -12.360 -10.944 1.00 98.38 83 TYR A CA 1
ATOM 616 C C . TYR A 1 83 ? -1.219 -13.631 -10.983 1.00 98.38 83 TYR A C 1
ATOM 618 O O . TYR A 1 83 ? -1.262 -14.410 -10.036 1.00 98.38 83 TYR A O 1
ATOM 626 N N . ILE A 1 84 ? -0.487 -13.844 -12.068 1.00 98.25 84 ILE A N 1
ATOM 627 C CA . ILE A 1 84 ? 0.204 -15.096 -12.364 1.00 98.25 84 ILE A CA 1
ATOM 628 C C . ILE A 1 84 ? 1.700 -14.812 -12.459 1.00 98.25 84 ILE A C 1
ATOM 630 O O . ILE A 1 84 ? 2.118 -13.940 -13.221 1.00 98.25 84 ILE A O 1
ATOM 634 N N . ALA A 1 85 ? 2.502 -15.553 -11.700 1.00 98.06 85 ALA A N 1
ATOM 635 C CA . ALA A 1 85 ? 3.948 -15.584 -11.870 1.00 98.06 85 ALA A CA 1
ATOM 636 C C . ALA A 1 85 ? 4.282 -16.545 -13.021 1.00 98.06 85 ALA A C 1
ATOM 638 O O . ALA A 1 85 ? 4.250 -17.761 -12.851 1.00 98.06 85 ALA A O 1
ATOM 639 N N . ASP A 1 86 ? 4.515 -15.980 -14.204 1.00 97.25 86 ASP A N 1
ATOM 640 C CA . ASP A 1 86 ? 4.812 -16.687 -15.450 1.00 97.25 86 ASP A CA 1
ATOM 641 C C . ASP A 1 86 ? 6.334 -16.757 -15.610 1.00 97.25 86 ASP A C 1
ATOM 643 O O . ASP A 1 86 ? 6.985 -15.823 -16.098 1.00 97.25 86 ASP A O 1
ATOM 647 N N . ALA A 1 87 ? 6.891 -17.833 -15.060 1.00 94.00 87 ALA A N 1
ATOM 648 C CA . ALA A 1 87 ? 8.316 -18.088 -14.964 1.00 94.00 87 ALA A CA 1
ATOM 649 C C . ALA A 1 87 ? 8.886 -18.609 -16.294 1.00 94.00 87 ALA A C 1
ATOM 651 O O . ALA A 1 87 ? 8.386 -18.274 -17.371 1.00 94.00 87 ALA A O 1
ATOM 652 N N . GLY A 1 88 ? 9.972 -19.380 -16.220 1.00 88.56 88 GLY A N 1
ATOM 653 C CA . GLY A 1 88 ? 10.656 -19.915 -17.393 1.00 88.56 88 GLY A CA 1
ATOM 654 C C . GLY A 1 88 ? 11.173 -18.796 -18.291 1.00 88.56 88 GLY A C 1
ATOM 655 O O . GLY A 1 88 ? 11.619 -17.752 -17.811 1.00 88.56 88 GLY A O 1
ATOM 656 N N . ASP A 1 89 ? 11.048 -18.983 -19.601 1.00 90.94 89 ASP A N 1
ATOM 657 C CA . ASP A 1 89 ? 11.545 -18.025 -20.594 1.00 90.94 89 ASP A CA 1
ATOM 658 C C . ASP A 1 89 ? 10.758 -16.704 -20.621 1.00 90.94 89 ASP A C 1
ATOM 660 O O . ASP A 1 89 ? 11.268 -15.678 -21.085 1.00 90.94 89 ASP A O 1
ATOM 664 N N . ASN A 1 90 ? 9.531 -16.684 -20.088 1.00 94.94 90 ASN A N 1
ATOM 665 C CA . ASN A 1 90 ? 8.720 -15.471 -20.079 1.00 94.94 90 ASN A CA 1
ATOM 666 C C . ASN A 1 90 ? 9.241 -14.456 -19.059 1.00 94.94 90 ASN A C 1
ATOM 668 O O . ASN A 1 90 ? 9.349 -13.272 -19.388 1.00 94.94 90 ASN A O 1
ATOM 672 N N . ASN A 1 91 ? 9.590 -14.886 -17.841 1.00 96.62 91 ASN A N 1
ATOM 673 C CA . ASN A 1 91 ? 10.041 -14.001 -16.759 1.00 96.62 91 ASN A CA 1
ATOM 674 C C . ASN A 1 91 ? 9.100 -12.789 -16.571 1.00 96.62 91 ASN A C 1
ATOM 676 O O . ASN A 1 91 ? 9.514 -11.624 -16.667 1.00 96.62 91 ASN A O 1
ATOM 680 N N . ARG A 1 92 ? 7.798 -13.051 -16.386 1.00 97.62 92 ARG A N 1
ATOM 681 C CA . ARG A 1 92 ? 6.740 -12.030 -16.281 1.00 97.62 92 ARG A CA 1
ATOM 682 C C . ARG A 1 92 ? 5.818 -12.257 -15.098 1.00 97.62 92 ARG A C 1
ATOM 684 O O . ARG A 1 92 ? 5.561 -13.381 -14.688 1.00 97.62 92 ARG A O 1
ATOM 691 N N . ILE A 1 93 ? 5.207 -11.166 -14.651 1.00 98.38 93 ILE A N 1
ATOM 692 C CA . ILE A 1 93 ? 3.966 -11.213 -13.882 1.00 98.38 93 ILE A CA 1
ATOM 693 C C . ILE A 1 93 ? 2.815 -10.839 -14.815 1.00 98.38 93 ILE A C 1
ATOM 695 O O . ILE A 1 93 ? 2.820 -9.763 -15.420 1.00 98.38 93 ILE A O 1
ATOM 699 N N . ARG A 1 94 ? 1.841 -11.735 -14.954 1.00 98.12 94 ARG A N 1
ATOM 700 C CA . ARG A 1 94 ? 0.700 -11.622 -15.874 1.00 98.12 94 ARG A CA 1
ATOM 701 C C . ARG A 1 94 ? -0.588 -11.377 -15.094 1.00 98.12 94 ARG A C 1
ATOM 703 O O . ARG A 1 94 ? -0.685 -11.774 -13.936 1.00 98.12 94 ARG A O 1
ATOM 710 N N . ARG A 1 95 ? -1.585 -10.757 -15.722 1.00 98.06 95 ARG A N 1
ATOM 711 C CA . ARG A 1 95 ? -2.950 -10.655 -15.187 1.00 98.06 95 ARG A CA 1
ATOM 712 C C . ARG A 1 95 ? -3.912 -11.396 -16.088 1.00 98.06 95 ARG A C 1
ATOM 714 O O . ARG A 1 95 ? -3.840 -11.240 -17.301 1.00 98.06 95 ARG A O 1
ATOM 721 N N . LEU A 1 96 ? -4.822 -12.143 -15.482 1.00 97.88 96 LEU A N 1
ATOM 722 C CA . LEU A 1 96 ? -5.985 -12.753 -16.105 1.00 97.88 96 LEU A CA 1
ATOM 723 C C . LEU A 1 96 ? -7.236 -12.129 -15.484 1.00 97.88 96 LEU A C 1
ATOM 725 O O . LEU A 1 96 ? -7.457 -12.210 -14.277 1.00 97.88 96 LEU A O 1
ATOM 729 N N . TYR A 1 97 ? -8.040 -11.487 -16.317 1.00 96.88 97 TYR A N 1
ATOM 730 C CA . TYR A 1 97 ? -9.251 -10.789 -15.910 1.00 96.88 97 TYR A CA 1
ATOM 731 C C . TYR A 1 97 ? -10.470 -11.726 -15.918 1.00 96.88 97 TYR A C 1
ATOM 733 O O . TYR A 1 97 ? -10.475 -12.710 -16.662 1.00 96.88 97 TYR A O 1
ATOM 741 N N . PRO A 1 98 ? -11.543 -11.406 -15.166 1.00 95.12 98 PRO A N 1
ATOM 742 C CA . PRO A 1 98 ? -12.788 -12.183 -15.180 1.00 95.12 98 PRO A CA 1
ATOM 743 C C . PRO A 1 98 ? -13.458 -12.309 -16.557 1.00 95.12 98 PRO A C 1
ATOM 745 O O . PRO A 1 98 ? -14.220 -13.242 -16.786 1.00 95.12 98 PRO A O 1
ATOM 748 N N . ASP A 1 99 ? -13.179 -11.383 -17.481 1.00 93.06 99 ASP A N 1
ATOM 749 C CA . ASP A 1 99 ? -13.638 -11.435 -18.877 1.00 93.06 99 ASP A CA 1
ATOM 750 C C . ASP A 1 99 ? -12.800 -12.385 -19.761 1.00 93.06 99 ASP A C 1
ATOM 752 O O . ASP A 1 99 ? -13.057 -12.521 -20.957 1.00 93.06 99 ASP A O 1
ATOM 756 N N . GLY A 1 100 ? -11.795 -13.045 -19.178 1.00 92.50 100 GLY A N 1
ATOM 757 C CA . GLY A 1 100 ? -10.893 -13.971 -19.846 1.00 92.50 100 GLY A CA 1
ATOM 758 C C . GLY A 1 100 ? -9.712 -13.305 -20.547 1.00 92.50 100 GLY A C 1
ATOM 759 O O . GLY A 1 100 ? -8.948 -14.005 -21.202 1.00 92.50 100 GLY A O 1
ATOM 760 N N . ARG A 1 101 ? -9.518 -11.985 -20.463 1.00 97.00 101 ARG A N 1
ATOM 761 C CA . ARG A 1 101 ? -8.359 -11.314 -21.075 1.00 97.00 101 ARG A CA 1
ATOM 762 C C . ARG A 1 101 ? -7.083 -11.552 -20.265 1.00 97.00 101 ARG A C 1
ATOM 764 O O . ARG A 1 101 ? -7.118 -11.526 -19.040 1.00 97.00 101 ARG A O 1
ATOM 771 N N . VAL A 1 102 ? -5.949 -11.711 -20.947 1.00 98.31 102 VAL A N 1
ATOM 772 C CA . VAL A 1 102 ? -4.611 -11.837 -20.353 1.00 98.31 102 VAL A CA 1
ATOM 773 C C . VAL A 1 102 ? -3.694 -10.719 -20.841 1.00 98.31 102 VAL A C 1
ATOM 775 O O . VAL A 1 102 ? -3.565 -10.513 -22.049 1.00 98.31 102 VAL A O 1
ATOM 778 N N . ASP A 1 103 ? -3.014 -10.040 -19.917 1.00 97.44 103 ASP A N 1
ATOM 779 C CA . ASP A 1 103 ? -1.947 -9.075 -20.216 1.00 97.44 103 ASP A CA 1
ATOM 780 C C . ASP A 1 103 ? -0.742 -9.213 -19.270 1.00 97.44 103 ASP A C 1
ATOM 782 O O . ASP A 1 103 ? -0.747 -10.009 -18.328 1.00 97.44 103 ASP A O 1
ATOM 786 N N . THR A 1 104 ? 0.335 -8.489 -19.564 1.00 97.75 104 THR A N 1
ATOM 787 C CA . THR A 1 104 ? 1.515 -8.377 -18.704 1.00 97.75 104 THR A CA 1
ATOM 788 C C . THR A 1 104 ? 1.356 -7.199 -17.752 1.00 97.75 104 THR A C 1
ATOM 790 O O . THR A 1 104 ? 1.187 -6.057 -18.178 1.00 97.75 104 THR A O 1
ATOM 793 N N . LEU A 1 105 ? 1.479 -7.468 -16.452 1.00 98.00 105 LEU A N 1
ATOM 794 C CA . LEU A 1 105 ? 1.583 -6.427 -15.434 1.00 98.00 105 LEU A CA 1
ATOM 795 C C . LEU A 1 105 ? 3.014 -5.900 -15.331 1.00 98.00 105 LEU A C 1
ATOM 797 O O . LEU A 1 105 ? 3.219 -4.690 -15.274 1.00 98.00 105 LEU A O 1
ATOM 801 N N . ALA A 1 106 ? 3.995 -6.805 -15.276 1.00 98.06 106 ALA A N 1
ATOM 802 C CA . ALA A 1 106 ? 5.394 -6.446 -15.081 1.00 98.06 106 ALA A CA 1
ATOM 803 C C . ALA A 1 106 ? 6.369 -7.461 -15.693 1.00 98.06 106 ALA A C 1
ATOM 805 O O . ALA A 1 106 ? 6.059 -8.647 -15.827 1.00 98.06 106 ALA A O 1
ATOM 806 N N . GLY A 1 107 ? 7.580 -6.984 -15.988 1.00 97.31 107 GLY A N 1
ATOM 807 C CA . GLY A 1 107 ? 8.693 -7.766 -16.520 1.00 97.31 107 GLY A CA 1
ATOM 808 C C . GLY A 1 107 ? 9.003 -7.439 -17.985 1.00 97.31 107 GLY A C 1
ATOM 809 O O . GLY A 1 107 ? 8.096 -7.205 -18.783 1.00 97.31 107 GLY A O 1
ATOM 810 N N . ASN A 1 108 ? 10.289 -7.444 -18.341 1.00 94.56 108 ASN A N 1
ATOM 811 C CA . ASN A 1 108 ? 10.787 -7.207 -19.703 1.00 94.56 108 ASN A CA 1
ATOM 812 C C . ASN A 1 108 ? 11.798 -8.258 -20.201 1.00 94.56 108 ASN A C 1
ATOM 814 O O . ASN A 1 108 ? 12.031 -8.364 -21.403 1.00 94.56 108 ASN A O 1
ATOM 818 N N . GLY A 1 109 ? 12.319 -9.101 -19.320 1.00 93.50 109 GLY A N 1
ATOM 819 C CA . GLY A 1 109 ? 13.157 -10.242 -19.657 1.00 93.50 109 GLY A CA 1
ATOM 820 C C . GLY A 1 109 ? 13.732 -10.845 -18.390 1.00 93.50 109 GLY A C 1
ATOM 821 O O . GLY A 1 109 ? 13.387 -10.408 -17.286 1.00 93.50 109 GLY A O 1
ATOM 822 N N . GLU A 1 110 ? 14.629 -11.803 -18.585 1.00 97.19 110 GLU A N 1
ATOM 823 C CA . GLU A 1 110 ? 15.485 -12.299 -17.519 1.00 97.19 110 GLU A CA 1
ATOM 824 C C . GLU A 1 110 ? 16.388 -11.176 -16.989 1.00 97.19 110 GLU A C 1
ATOM 826 O O . GLU A 1 110 ? 16.963 -10.396 -17.754 1.00 97.19 110 GLU A O 1
ATOM 831 N N . GLY A 1 111 ? 16.500 -11.071 -15.670 1.00 96.81 111 GLY A N 1
ATOM 832 C CA . GLY A 1 111 ? 17.350 -10.100 -14.988 1.00 96.81 111 GLY A CA 1
ATOM 833 C C . GLY A 1 111 ? 16.682 -9.594 -13.722 1.00 96.81 111 GLY A C 1
ATOM 834 O O . GLY A 1 111 ? 15.664 -10.124 -13.304 1.00 96.81 111 GLY A O 1
ATOM 835 N N . TRP A 1 112 ? 17.229 -8.548 -13.108 1.00 95.62 112 TRP A N 1
ATOM 836 C CA . TRP A 1 112 ? 16.770 -8.090 -11.789 1.00 95.62 112 TRP A CA 1
ATOM 837 C C . TRP A 1 112 ? 16.483 -6.595 -11.692 1.00 95.62 112 TRP A C 1
ATOM 839 O O . TRP A 1 112 ? 16.267 -6.069 -10.603 1.00 95.62 112 TRP A O 1
ATOM 849 N N . ARG A 1 113 ? 16.511 -5.887 -12.821 1.00 96.31 113 ARG A N 1
ATOM 850 C CA . ARG A 1 113 ? 16.334 -4.437 -12.881 1.00 96.31 113 ARG A CA 1
ATOM 851 C C . ARG A 1 113 ? 15.021 -4.005 -12.211 1.00 96.31 113 ARG A C 1
ATOM 853 O O . ARG A 1 113 ? 13.962 -4.538 -12.537 1.00 96.31 113 ARG A O 1
ATOM 860 N N . ASP A 1 114 ? 15.107 -3.038 -11.301 1.00 94.00 114 ASP A N 1
ATOM 861 C CA . ASP A 1 114 ? 13.971 -2.301 -10.725 1.00 94.00 114 ASP A CA 1
ATOM 862 C C . ASP A 1 114 ? 13.564 -1.117 -11.629 1.00 94.00 114 ASP A C 1
ATOM 864 O O . ASP A 1 114 ? 14.298 -0.740 -12.544 1.00 94.00 114 ASP A O 1
ATOM 868 N N . GLY A 1 115 ? 12.404 -0.507 -11.372 1.00 89.31 115 GLY A N 1
ATOM 869 C CA . GLY A 1 115 ? 11.902 0.650 -12.127 1.00 89.31 115 GLY A CA 1
ATOM 870 C C . GLY A 1 115 ? 10.468 0.463 -12.632 1.00 89.31 115 GLY A C 1
ATOM 871 O O . GLY A 1 115 ? 9.728 -0.330 -12.055 1.00 89.31 115 GLY A O 1
ATOM 872 N N . PRO A 1 116 ? 10.037 1.176 -13.692 1.00 93.00 116 PRO A N 1
ATOM 873 C CA . PRO A 1 116 ? 8.688 1.030 -14.245 1.00 93.00 116 PRO A CA 1
ATOM 874 C C . PRO A 1 116 ? 8.354 -0.434 -14.553 1.00 93.00 116 PRO A C 1
ATOM 876 O O . PRO A 1 116 ? 9.187 -1.145 -15.112 1.00 93.00 116 PRO A O 1
ATOM 879 N N . ALA A 1 117 ? 7.140 -0.886 -14.234 1.00 93.56 117 ALA A N 1
ATOM 880 C CA . ALA A 1 117 ? 6.786 -2.307 -14.206 1.00 93.56 117 ALA A CA 1
ATOM 881 C C . ALA A 1 117 ? 7.093 -3.067 -15.505 1.00 93.56 117 ALA A C 1
ATOM 883 O O . ALA A 1 117 ? 7.663 -4.156 -15.462 1.00 93.56 117 ALA A O 1
ATOM 884 N N . LEU A 1 118 ? 6.809 -2.471 -16.664 1.00 94.81 118 LEU A N 1
ATOM 885 C CA . LEU A 1 118 ? 7.079 -3.073 -17.978 1.00 94.81 118 LEU A CA 1
ATOM 886 C C . LEU A 1 118 ? 8.556 -3.003 -18.414 1.00 94.81 118 LEU A C 1
ATOM 888 O O . LEU A 1 118 ? 8.929 -3.568 -19.437 1.00 94.81 118 LEU A O 1
ATOM 892 N N . GLN A 1 119 ? 9.403 -2.293 -17.667 1.00 93.81 119 GLN A N 1
ATOM 893 C CA . GLN A 1 119 ? 10.852 -2.211 -17.889 1.00 93.81 119 GLN A CA 1
ATOM 894 C C . GLN A 1 119 ? 11.653 -2.995 -16.846 1.00 93.81 119 GLN A C 1
ATOM 896 O O . GLN A 1 119 ? 12.835 -3.270 -17.064 1.00 93.81 119 GLN A O 1
ATOM 901 N N . ALA A 1 120 ? 11.025 -3.334 -15.721 1.00 97.62 120 ALA A N 1
ATOM 902 C CA . ALA A 1 120 ? 11.612 -4.170 -14.693 1.00 97.62 120 ALA A CA 1
ATOM 903 C C . ALA A 1 120 ? 11.926 -5.567 -15.240 1.00 97.62 120 ALA A C 1
ATOM 905 O O . ALA A 1 120 ? 11.320 -6.024 -16.206 1.00 97.62 120 ALA A O 1
ATOM 906 N N . GLN A 1 121 ? 12.878 -6.255 -14.624 1.00 98.25 121 GLN A N 1
ATOM 907 C CA . GLN A 1 121 ? 13.270 -7.610 -15.005 1.00 98.25 121 GLN A CA 1
ATOM 908 C C . GLN A 1 121 ? 13.133 -8.544 -13.805 1.00 98.25 121 GLN A C 1
ATOM 910 O O . GLN A 1 121 ? 13.347 -8.124 -12.660 1.00 98.25 121 GLN A O 1
ATOM 915 N N . PHE A 1 122 ? 12.770 -9.789 -14.098 1.00 98.31 122 PHE A N 1
ATOM 916 C CA . PHE A 1 122 ? 12.641 -10.884 -13.137 1.00 98.31 122 PHE A CA 1
ATOM 917 C C . PHE A 1 122 ? 13.438 -12.085 -13.639 1.00 98.31 122 PHE A C 1
ATOM 919 O O . PHE A 1 122 ? 13.755 -12.164 -14.820 1.00 98.31 122 PHE A O 1
ATOM 926 N N . HIS A 1 123 ? 13.745 -13.031 -12.764 1.00 97.75 123 HIS A N 1
ATOM 927 C CA . HIS A 1 123 ? 14.357 -14.297 -13.129 1.00 97.75 123 HIS A CA 1
ATOM 928 C C . HIS A 1 123 ? 13.665 -15.414 -12.353 1.00 97.75 123 HIS A C 1
ATOM 930 O O . HIS A 1 123 ? 13.830 -15.551 -11.142 1.00 97.75 123 HIS A O 1
ATOM 936 N N . THR A 1 124 ? 12.875 -16.222 -13.060 1.00 96.50 124 THR A N 1
ATOM 937 C CA . THR A 1 124 ? 12.068 -17.303 -12.476 1.00 96.50 124 THR A CA 1
ATOM 938 C C . THR A 1 124 ? 11.199 -16.818 -11.294 1.00 96.50 124 THR A C 1
ATOM 940 O O . THR A 1 124 ? 11.369 -17.287 -10.162 1.00 96.50 124 THR A O 1
ATOM 943 N N . PRO A 1 125 ? 10.281 -15.848 -11.497 1.00 97.88 125 PRO A N 1
ATOM 944 C CA . PRO A 1 125 ? 9.329 -15.468 -10.458 1.00 97.88 125 PRO A CA 1
ATOM 945 C C . PRO A 1 125 ? 8.436 -16.668 -10.121 1.00 97.88 125 PRO A C 1
ATOM 947 O O . PRO A 1 125 ? 7.778 -17.208 -11.001 1.00 97.88 125 PRO A O 1
ATOM 950 N N . SER A 1 126 ? 8.410 -17.104 -8.862 1.00 96.50 126 SER A N 1
ATOM 951 C CA . SER A 1 126 ? 7.768 -18.379 -8.489 1.00 96.50 126 SER A CA 1
ATOM 952 C C . SER A 1 126 ? 6.663 -18.260 -7.448 1.00 96.50 126 SER A C 1
ATOM 954 O O . SER A 1 126 ? 5.887 -19.191 -7.267 1.00 96.50 126 SER A O 1
ATOM 956 N N . GLY A 1 127 ? 6.581 -17.126 -6.757 1.00 96.62 127 GLY A N 1
ATOM 957 C CA . GLY A 1 127 ? 5.605 -16.886 -5.702 1.00 96.62 127 GLY A CA 1
ATOM 958 C C . GLY A 1 127 ? 4.998 -15.506 -5.849 1.00 96.62 127 GLY A C 1
ATOM 959 O O . GLY A 1 127 ? 5.686 -14.564 -6.250 1.00 96.62 127 GLY A O 1
ATOM 960 N N . ILE A 1 128 ? 3.714 -15.391 -5.519 1.00 97.88 128 ILE A N 1
ATOM 961 C CA . ILE A 1 128 ? 2.978 -14.137 -5.622 1.00 97.88 128 ILE A CA 1
ATOM 962 C C . ILE A 1 128 ? 2.027 -13.968 -4.437 1.00 97.88 128 ILE A C 1
ATOM 964 O O . ILE A 1 128 ? 1.377 -14.921 -4.010 1.00 97.88 128 ILE A O 1
ATOM 968 N N . ALA A 1 129 ? 1.965 -12.759 -3.890 1.00 97.56 129 ALA A N 1
ATOM 969 C CA . ALA A 1 129 ? 1.046 -12.388 -2.823 1.00 97.56 129 ALA A CA 1
ATOM 970 C C . ALA A 1 129 ? 0.549 -10.957 -3.031 1.00 97.56 129 ALA A C 1
ATOM 972 O O . ALA A 1 129 ? 1.222 -10.139 -3.654 1.00 97.56 129 ALA A O 1
ATOM 973 N N . LEU A 1 130 ? -0.630 -10.658 -2.497 1.00 94.50 130 LEU A N 1
ATOM 974 C CA . LEU A 1 130 ? -1.281 -9.357 -2.613 1.00 94.50 130 LEU A CA 1
ATOM 975 C C . LEU A 1 130 ? -1.520 -8.794 -1.213 1.00 94.50 130 LEU A C 1
ATOM 977 O O . LEU A 1 130 ? -1.852 -9.549 -0.297 1.00 94.50 130 LEU A O 1
ATOM 981 N N . ASP A 1 131 ? -1.381 -7.481 -1.050 1.00 87.50 131 ASP A N 1
ATOM 982 C CA . ASP A 1 131 ? -1.872 -6.791 0.144 1.00 87.50 131 ASP A CA 1
ATOM 983 C C . ASP A 1 131 ? -3.236 -6.122 -0.097 1.00 87.50 131 ASP A C 1
ATOM 985 O O . ASP A 1 131 ? -3.745 -6.051 -1.216 1.00 87.50 131 ASP A O 1
ATOM 989 N N . ALA A 1 132 ? -3.841 -5.602 0.975 1.00 84.88 132 ALA A N 1
ATOM 990 C CA . ALA A 1 132 ? -5.127 -4.908 0.904 1.00 84.88 132 ALA A CA 1
ATOM 991 C C . ALA A 1 132 ? -5.064 -3.554 0.166 1.00 84.88 132 ALA A C 1
ATOM 993 O O . ALA A 1 132 ? -6.109 -2.994 -0.160 1.00 84.88 132 ALA A O 1
ATOM 994 N N . ALA A 1 133 ? -3.865 -3.014 -0.072 1.00 82.75 133 ALA A N 1
ATOM 995 C CA . ALA A 1 133 ? -3.662 -1.782 -0.827 1.00 82.75 133 ALA A CA 1
ATOM 996 C C . ALA A 1 133 ? -3.527 -2.037 -2.340 1.00 82.75 133 ALA A C 1
ATOM 998 O O . ALA A 1 133 ? -3.527 -1.077 -3.107 1.00 82.75 133 ALA A O 1
ATOM 999 N N . GLY A 1 134 ? -3.441 -3.302 -2.770 1.00 85.75 134 GLY A N 1
ATOM 1000 C CA . GLY A 1 134 ? -3.287 -3.696 -4.169 1.00 85.75 134 GLY A CA 1
ATOM 1001 C C . GLY A 1 134 ? -1.833 -3.805 -4.635 1.00 85.75 134 GLY A C 1
ATOM 1002 O O . GLY A 1 134 ? -1.593 -3.880 -5.839 1.00 85.75 134 GLY A O 1
ATOM 1003 N N . ASN A 1 135 ? -0.857 -3.811 -3.723 1.00 93.56 135 ASN A N 1
ATOM 1004 C CA . ASN A 1 135 ? 0.530 -4.099 -4.083 1.00 93.56 135 ASN A CA 1
ATOM 1005 C C . ASN A 1 135 ? 0.713 -5.600 -4.327 1.00 93.56 135 ASN A C 1
ATOM 1007 O O . ASN A 1 135 ? 0.144 -6.433 -3.616 1.00 93.56 135 ASN A O 1
ATOM 1011 N N . VAL A 1 136 ? 1.569 -5.938 -5.291 1.00 97.69 136 VAL A N 1
ATOM 1012 C CA . VAL A 1 136 ? 1.917 -7.323 -5.624 1.00 97.69 136 VAL A CA 1
ATOM 1013 C C . VAL A 1 136 ? 3.324 -7.622 -5.133 1.00 97.69 136 VAL A C 1
ATOM 1015 O O . VAL A 1 136 ? 4.281 -6.959 -5.523 1.00 97.69 136 VAL A O 1
ATOM 1018 N N . TYR A 1 137 ? 3.473 -8.641 -4.304 1.00 98.25 137 TYR A N 1
ATOM 1019 C CA . TYR A 1 137 ? 4.754 -9.121 -3.806 1.00 98.25 137 TYR A CA 1
ATOM 1020 C C . TYR A 1 137 ? 5.148 -10.369 -4.575 1.00 98.25 137 TYR A C 1
ATOM 1022 O O . TYR A 1 137 ? 4.345 -11.286 -4.720 1.00 98.25 137 TYR A O 1
ATOM 1030 N N . VAL A 1 138 ? 6.379 -10.394 -5.067 1.00 98.50 138 VAL A N 1
ATOM 1031 C CA . VAL A 1 138 ? 6.890 -11.432 -5.957 1.00 98.50 138 VAL A CA 1
ATOM 1032 C C . VAL A 1 138 ? 8.125 -12.060 -5.330 1.00 98.50 138 VAL A C 1
ATOM 1034 O O . VAL A 1 138 ? 9.081 -11.358 -4.991 1.00 98.50 138 VAL A O 1
ATOM 1037 N N . ALA A 1 139 ? 8.117 -13.385 -5.206 1.00 97.94 139 ALA A N 1
ATOM 1038 C CA . ALA A 1 139 ? 9.326 -14.155 -4.949 1.00 97.94 139 ALA A CA 1
ATOM 1039 C C . ALA A 1 139 ? 10.069 -14.343 -6.277 1.00 97.94 139 ALA A C 1
ATOM 1041 O O . ALA A 1 139 ? 9.687 -15.164 -7.111 1.00 97.94 139 ALA A O 1
ATOM 1042 N N . ASP A 1 140 ? 11.106 -13.538 -6.480 1.00 97.50 140 ASP A N 1
ATOM 1043 C CA . ASP A 1 140 ? 11.941 -13.512 -7.677 1.00 97.50 140 ASP A CA 1
ATOM 1044 C C . ASP A 1 140 ? 13.108 -14.490 -7.493 1.00 97.50 140 ASP A C 1
ATOM 1046 O O . ASP A 1 140 ? 14.236 -14.117 -7.156 1.00 97.50 140 ASP A O 1
ATOM 1050 N N . THR A 1 141 ? 12.775 -15.780 -7.563 1.00 96.00 141 THR A N 1
ATOM 1051 C CA . THR A 1 141 ? 13.581 -16.874 -7.006 1.00 96.00 141 THR A CA 1
ATOM 1052 C C . THR A 1 141 ? 14.948 -17.003 -7.648 1.00 96.00 141 THR A C 1
ATOM 1054 O O . THR A 1 141 ? 15.930 -17.188 -6.928 1.00 96.00 141 THR A O 1
ATOM 1057 N N . GLY A 1 142 ? 15.031 -16.866 -8.969 1.00 96.00 142 GLY A N 1
ATOM 1058 C CA . GLY A 1 142 ? 16.294 -16.918 -9.698 1.00 96.00 142 GLY A CA 1
ATOM 1059 C C . GLY A 1 142 ? 17.199 -15.714 -9.425 1.00 96.00 142 GLY A C 1
ATOM 1060 O O . GLY A 1 142 ? 18.393 -15.778 -9.696 1.00 96.00 142 GLY A O 1
ATOM 1061 N N . ASN A 1 143 ? 16.656 -14.633 -8.859 1.00 97.19 143 ASN A N 1
ATOM 1062 C CA . ASN A 1 143 ? 17.422 -13.475 -8.401 1.00 97.19 143 ASN A CA 1
ATOM 1063 C C . ASN A 1 143 ? 17.611 -13.435 -6.884 1.00 97.19 143 ASN A C 1
ATOM 1065 O O . ASN A 1 143 ? 18.146 -12.450 -6.388 1.00 97.19 143 ASN A O 1
ATOM 1069 N N . HIS A 1 144 ? 17.146 -14.439 -6.134 1.00 96.06 144 HIS A N 1
ATOM 1070 C CA . HIS A 1 144 ? 17.224 -14.473 -4.669 1.00 96.06 144 HIS A CA 1
ATOM 1071 C C . HIS A 1 144 ? 16.669 -13.201 -4.001 1.00 96.06 144 HIS A C 1
ATOM 1073 O O . HIS A 1 144 ? 17.254 -12.673 -3.053 1.00 96.06 144 HIS A O 1
ATOM 1079 N N . ARG A 1 145 ? 15.551 -12.676 -4.523 1.00 95.94 145 ARG A N 1
ATOM 1080 C CA . ARG A 1 145 ? 14.957 -11.405 -4.080 1.00 95.94 145 ARG A CA 1
ATOM 1081 C C . ARG A 1 145 ? 13.461 -11.502 -3.833 1.00 95.94 145 ARG A C 1
ATOM 1083 O O . ARG A 1 145 ? 12.746 -12.250 -4.493 1.00 95.94 145 ARG A O 1
ATOM 1090 N N . ILE A 1 146 ? 12.985 -10.666 -2.915 1.00 96.69 146 ILE A N 1
ATOM 1091 C CA . ILE A 1 146 ? 11.568 -10.335 -2.773 1.00 96.69 146 ILE A CA 1
ATOM 1092 C C . ILE A 1 146 ? 11.349 -8.964 -3.397 1.00 96.69 146 ILE A C 1
ATOM 1094 O O . ILE A 1 146 ? 11.969 -7.976 -2.994 1.00 96.69 146 ILE A O 1
ATOM 1098 N N . ARG A 1 147 ? 10.474 -8.908 -4.397 1.00 97.62 147 ARG A N 1
ATOM 1099 C CA . ARG A 1 147 ? 10.179 -7.705 -5.179 1.00 97.62 147 ARG A CA 1
ATOM 1100 C C . ARG A 1 147 ? 8.751 -7.255 -4.892 1.00 97.62 147 ARG A C 1
ATOM 1102 O O . ARG A 1 147 ? 7.890 -8.077 -4.590 1.00 97.62 147 ARG A O 1
ATOM 1109 N N . ARG A 1 148 ? 8.485 -5.959 -5.008 1.00 97.69 148 ARG A N 1
ATOM 1110 C CA . ARG A 1 148 ? 7.145 -5.375 -4.893 1.00 97.69 148 ARG A CA 1
ATOM 1111 C C . ARG A 1 148 ? 6.808 -4.623 -6.164 1.00 97.69 148 ARG A C 1
ATOM 1113 O O . ARG A 1 148 ? 7.577 -3.755 -6.553 1.00 97.69 148 ARG A O 1
ATOM 1120 N N . ILE A 1 149 ? 5.654 -4.913 -6.745 1.00 97.69 149 ILE A N 1
ATOM 1121 C CA . ILE A 1 149 ? 4.988 -4.100 -7.759 1.00 97.69 149 ILE A CA 1
ATOM 1122 C C . ILE A 1 149 ? 4.009 -3.192 -7.017 1.00 97.69 149 ILE A C 1
ATOM 1124 O O . ILE A 1 149 ? 3.040 -3.674 -6.426 1.00 97.69 149 ILE A O 1
ATOM 1128 N N . GLY A 1 150 ? 4.308 -1.899 -6.979 1.00 88.19 150 GLY A N 1
ATOM 1129 C CA . GLY A 1 150 ? 3.455 -0.906 -6.345 1.00 88.19 150 GLY A CA 1
ATOM 1130 C C . GLY A 1 150 ? 2.258 -0.526 -7.214 1.00 88.19 150 GLY A C 1
ATOM 1131 O O . GLY A 1 150 ? 2.266 -0.696 -8.436 1.00 88.19 150 GLY A O 1
ATOM 1132 N N . THR A 1 151 ? 1.230 0.045 -6.586 1.00 88.00 151 THR A N 1
ATOM 1133 C CA . THR A 1 151 ? 0.094 0.659 -7.299 1.00 88.00 151 THR A CA 1
ATOM 1134 C C . THR A 1 151 ? 0.486 1.902 -8.108 1.00 88.00 151 THR A C 1
ATOM 1136 O O . THR A 1 151 ? -0.262 2.329 -8.984 1.00 88.00 151 THR A O 1
ATOM 1139 N N . ASP A 1 152 ? 1.682 2.439 -7.866 1.00 79.38 152 ASP A N 1
ATOM 1140 C CA . ASP A 1 152 ? 2.357 3.463 -8.668 1.00 79.38 152 ASP A CA 1
ATOM 1141 C C . ASP A 1 152 ? 2.930 2.925 -9.995 1.00 79.38 152 ASP A C 1
ATOM 1143 O O . ASP A 1 152 ? 3.423 3.694 -10.821 1.00 79.38 152 ASP A O 1
ATOM 1147 N N . GLY A 1 153 ? 2.865 1.609 -10.220 1.00 82.81 153 GLY A N 1
ATOM 1148 C CA . GLY A 1 153 ? 3.391 0.959 -11.415 1.00 82.81 153 GLY A CA 1
ATOM 1149 C C . GLY A 1 153 ? 4.912 0.796 -11.411 1.00 82.81 153 GLY A C 1
ATOM 1150 O O . GLY A 1 153 ? 5.487 0.559 -12.476 1.00 82.81 153 GLY A O 1
ATOM 1151 N N . ALA A 1 154 ? 5.575 0.910 -10.256 1.00 90.75 154 ALA A N 1
ATOM 1152 C CA . ALA A 1 154 ? 7.005 0.657 -10.107 1.00 90.75 154 ALA A CA 1
ATOM 1153 C C . ALA A 1 154 ? 7.283 -0.706 -9.453 1.00 90.75 154 ALA A C 1
ATOM 1155 O O . ALA A 1 154 ? 6.553 -1.167 -8.577 1.00 90.75 154 ALA A O 1
ATOM 1156 N N . VAL A 1 155 ? 8.380 -1.342 -9.862 1.00 97.06 155 VAL A N 1
ATOM 1157 C CA . VAL A 1 155 ? 8.942 -2.539 -9.232 1.00 97.06 155 VAL A CA 1
ATOM 1158 C C . VAL A 1 155 ? 10.145 -2.138 -8.394 1.00 97.06 155 VAL A C 1
ATOM 1160 O O . VAL A 1 155 ? 11.057 -1.480 -8.902 1.00 97.06 155 VAL A O 1
ATOM 1163 N N . THR A 1 156 ? 10.153 -2.552 -7.128 1.00 94.31 156 THR A N 1
ATOM 1164 C CA . THR A 1 156 ? 11.260 -2.320 -6.192 1.00 94.31 156 THR A CA 1
ATOM 1165 C C . THR A 1 156 ? 11.682 -3.604 -5.490 1.00 94.31 156 THR A C 1
ATOM 1167 O O . THR A 1 156 ? 10.840 -4.409 -5.085 1.00 94.31 156 THR A O 1
ATOM 1170 N N . THR A 1 157 ? 12.982 -3.780 -5.270 1.00 95.12 157 THR A N 1
ATOM 1171 C CA . THR A 1 157 ? 13.514 -4.839 -4.406 1.00 95.12 157 THR A CA 1
ATOM 1172 C C . THR A 1 157 ? 13.300 -4.470 -2.941 1.00 95.12 157 THR A C 1
ATOM 1174 O O . THR A 1 157 ? 13.723 -3.406 -2.498 1.00 95.12 157 THR A O 1
ATOM 1177 N N . LEU A 1 158 ? 12.629 -5.340 -2.186 1.00 91.81 158 LEU A N 1
ATOM 1178 C CA . LEU A 1 158 ? 12.386 -5.154 -0.752 1.00 91.81 158 LEU A CA 1
ATOM 1179 C C . LEU A 1 158 ? 13.385 -5.913 0.118 1.00 91.81 158 LEU A C 1
ATOM 1181 O O . LEU A 1 158 ? 13.742 -5.443 1.194 1.00 91.81 158 LEU A O 1
ATOM 1185 N N . ALA A 1 159 ? 13.797 -7.098 -0.327 1.00 90.94 159 ALA A N 1
ATOM 1186 C CA . ALA A 1 159 ? 14.723 -7.952 0.402 1.00 90.94 159 ALA A CA 1
ATOM 1187 C C . ALA A 1 159 ? 15.532 -8.831 -0.558 1.00 90.94 159 ALA A C 1
ATOM 1189 O O . ALA A 1 159 ? 15.066 -9.150 -1.654 1.00 90.94 159 ALA A O 1
ATOM 1190 N N . GLY A 1 160 ? 16.715 -9.250 -0.103 1.00 89.88 160 GLY A N 1
ATOM 1191 C CA . GLY A 1 160 ? 17.673 -10.045 -0.869 1.00 89.88 160 GLY A CA 1
ATOM 1192 C C . GLY A 1 160 ? 18.702 -9.179 -1.597 1.00 89.88 160 GLY A C 1
ATOM 1193 O O . GLY A 1 160 ? 18.364 -8.205 -2.267 1.00 89.88 160 GLY A O 1
ATOM 1194 N N . ASP A 1 161 ? 19.977 -9.537 -1.475 1.00 88.62 161 ASP A N 1
ATOM 1195 C CA . ASP A 1 161 ? 21.098 -8.869 -2.150 1.00 88.62 161 ASP A CA 1
ATOM 1196 C C . ASP A 1 161 ? 21.411 -9.488 -3.526 1.00 88.62 161 ASP A C 1
ATOM 1198 O O . ASP A 1 161 ? 22.137 -8.909 -4.336 1.00 88.62 161 ASP A O 1
ATOM 1202 N N . GLY A 1 162 ? 20.777 -10.614 -3.853 1.00 91.88 162 GLY A N 1
ATOM 1203 C CA . GLY A 1 162 ? 21.028 -11.381 -5.069 1.00 91.88 162 GLY A CA 1
ATOM 1204 C C . GLY A 1 162 ? 21.944 -12.585 -4.871 1.00 91.88 162 GLY A C 1
ATOM 1205 O O . GLY A 1 162 ? 22.245 -13.262 -5.849 1.00 91.88 162 GLY A O 1
ATOM 1206 N N . GLN A 1 163 ? 22.393 -12.864 -3.645 1.00 92.12 163 GLN A N 1
ATOM 1207 C CA . GLN A 1 163 ? 23.131 -14.078 -3.314 1.00 92.12 163 GLN A CA 1
ATOM 1208 C C . GLN A 1 163 ? 22.196 -15.140 -2.732 1.00 92.12 163 GLN A C 1
ATOM 1210 O O . GLN A 1 163 ? 21.359 -14.864 -1.872 1.00 92.12 163 GLN A O 1
ATOM 1215 N N . ALA A 1 164 ? 22.351 -16.381 -3.195 1.00 91.19 164 ALA A N 1
ATOM 1216 C CA . ALA A 1 164 ? 21.638 -17.515 -2.624 1.00 91.19 164 ALA A CA 1
ATOM 1217 C C . ALA A 1 164 ? 22.102 -17.755 -1.183 1.00 91.19 164 ALA A C 1
ATOM 1219 O O . ALA A 1 164 ? 23.296 -17.913 -0.925 1.00 91.19 164 ALA A O 1
ATOM 1220 N N . GLY A 1 165 ? 21.163 -17.847 -0.246 1.00 88.38 165 GLY A N 1
ATOM 1221 C CA . GLY A 1 165 ? 21.484 -18.147 1.142 1.00 88.38 165 GLY A CA 1
ATOM 1222 C C . GLY A 1 165 ? 20.354 -17.809 2.099 1.00 88.38 165 GLY A C 1
ATOM 1223 O O . GLY A 1 165 ? 19.237 -17.490 1.695 1.00 88.38 165 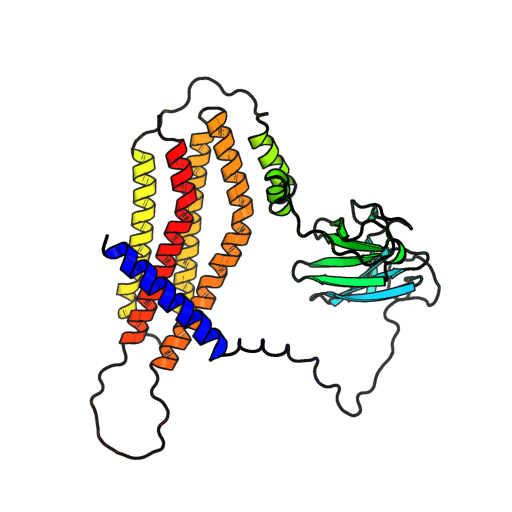GLY A O 1
ATOM 1224 N N . PHE A 1 166 ? 20.674 -17.885 3.387 1.00 81.31 166 PHE A N 1
ATOM 1225 C CA . PHE A 1 166 ? 19.830 -17.418 4.474 1.00 81.31 166 PHE A CA 1
ATOM 1226 C C . PHE A 1 166 ? 20.632 -16.372 5.250 1.00 81.31 166 PHE A C 1
ATOM 1228 O O . PHE A 1 166 ? 21.677 -16.666 5.827 1.00 81.31 166 PHE A O 1
ATOM 1235 N N . ALA A 1 167 ? 20.176 -15.130 5.204 1.00 76.81 167 ALA A N 1
ATOM 1236 C CA . ALA A 1 167 ? 20.743 -14.043 5.978 1.00 76.81 167 ALA A CA 1
ATOM 1237 C C . ALA A 1 167 ? 19.587 -13.182 6.465 1.00 76.81 167 ALA A C 1
ATOM 1239 O O . ALA A 1 167 ? 18.760 -12.734 5.667 1.00 76.81 167 ALA A O 1
ATOM 1240 N N . ASP A 1 168 ? 19.533 -12.957 7.772 1.00 74.62 168 ASP A N 1
ATOM 1241 C CA . ASP A 1 168 ? 18.622 -11.966 8.315 1.00 74.62 168 ASP A CA 1
ATOM 1242 C C . ASP A 1 168 ? 19.101 -10.588 7.854 1.00 74.62 168 ASP A C 1
ATOM 1244 O O . ASP A 1 168 ? 20.261 -10.212 8.045 1.00 74.62 168 ASP A O 1
ATOM 1248 N N . GLY A 1 169 ? 18.207 -9.827 7.226 1.00 62.09 169 GLY A N 1
ATOM 1249 C CA . GLY A 1 169 ? 18.467 -8.416 6.989 1.00 62.09 169 GLY A CA 1
ATOM 1250 C C . GLY A 1 169 ? 18.588 -7.696 8.336 1.00 62.09 169 GLY A C 1
ATOM 1251 O O . GLY A 1 169 ? 17.856 -8.034 9.272 1.00 62.09 169 GLY A O 1
ATOM 1252 N N . PRO A 1 170 ? 19.473 -6.696 8.479 1.00 55.19 170 PRO A N 1
ATOM 1253 C CA . PRO A 1 170 ? 19.420 -5.846 9.655 1.00 55.19 170 PRO A CA 1
ATOM 1254 C C . PRO A 1 170 ? 18.019 -5.224 9.738 1.00 55.19 170 PRO A C 1
ATOM 1256 O O . PRO A 1 170 ? 17.497 -4.730 8.736 1.00 55.19 170 PRO A O 1
ATOM 1259 N N . LEU A 1 171 ? 17.414 -5.195 10.935 1.00 45.84 171 LEU A N 1
ATOM 1260 C CA . LEU A 1 171 ? 16.401 -4.171 11.215 1.00 45.84 171 LEU A CA 1
ATOM 1261 C C . LEU A 1 171 ? 17.029 -2.836 10.793 1.00 45.84 171 LEU A C 1
ATOM 1263 O O . LEU A 1 171 ? 18.189 -2.631 11.160 1.00 45.84 171 LEU A O 1
ATOM 1267 N N . PRO A 1 172 ? 16.348 -1.970 10.020 1.00 40.44 172 PRO A N 1
ATOM 1268 C CA . PRO A 1 172 ? 16.951 -0.744 9.508 1.00 40.44 172 PRO A CA 1
ATOM 1269 C C . PRO A 1 172 ? 17.608 0.020 10.665 1.00 40.44 172 PRO A C 1
ATOM 1271 O O . PRO A 1 172 ? 16.934 0.568 11.536 1.00 40.44 172 PRO A O 1
ATOM 1274 N N . SER A 1 173 ? 18.942 -0.041 10.719 1.00 39.59 173 SER A N 1
ATOM 1275 C CA . SER A 1 173 ? 19.757 0.421 11.851 1.00 39.59 173 SER A CA 1
ATOM 1276 C C . SER A 1 173 ? 20.076 1.911 11.765 1.00 39.59 173 SER A C 1
ATOM 1278 O O . SER A 1 173 ? 20.669 2.487 12.673 1.00 39.59 173 SER A O 1
ATOM 1280 N N . ALA A 1 174 ? 19.577 2.562 10.723 1.00 41.69 174 ALA A N 1
ATOM 1281 C CA . ALA A 1 174 ? 19.277 3.972 10.723 1.00 41.69 174 ALA A CA 1
ATOM 1282 C C . ALA A 1 174 ? 17.781 4.106 10.446 1.00 41.69 174 ALA A C 1
ATOM 1284 O O . ALA A 1 174 ? 17.245 3.476 9.531 1.00 41.69 174 ALA A O 1
ATOM 1285 N N . SER A 1 175 ? 17.110 4.964 11.218 1.00 42.16 175 SER A N 1
ATOM 1286 C CA . SER A 1 175 ? 15.917 5.609 10.674 1.00 42.16 175 SER A CA 1
ATOM 1287 C C . SER A 1 175 ? 16.315 6.155 9.298 1.00 42.16 175 SER A C 1
ATOM 1289 O O . SER A 1 175 ? 17.381 6.776 9.235 1.00 42.16 175 SER A O 1
ATOM 1291 N N . PRO A 1 176 ? 15.540 5.918 8.222 1.00 48.72 176 PRO A N 1
ATOM 1292 C CA . PRO A 1 176 ? 15.861 6.512 6.932 1.00 48.72 176 PRO A CA 1
ATOM 1293 C C . PRO A 1 176 ? 16.058 8.020 7.128 1.00 48.72 176 PRO A C 1
ATOM 1295 O O . PRO A 1 176 ? 15.496 8.588 8.081 1.00 48.72 176 PRO A O 1
ATOM 1298 N N . ASP A 1 177 ? 16.866 8.660 6.280 1.00 53.00 177 ASP A N 1
ATOM 1299 C CA . ASP A 1 177 ? 16.936 10.122 6.288 1.00 53.00 177 ASP A CA 1
ATOM 1300 C C . ASP A 1 177 ? 15.501 10.675 6.304 1.00 53.00 177 ASP A C 1
ATOM 1302 O O . ASP A 1 177 ? 14.583 10.056 5.759 1.00 53.00 177 ASP A O 1
ATOM 1306 N N . MET A 1 178 ? 15.261 11.792 6.989 1.00 42.84 178 MET A N 1
ATOM 1307 C CA . MET A 1 178 ? 13.919 12.367 7.099 1.00 42.84 178 MET A CA 1
ATOM 1308 C C . MET A 1 178 ? 13.281 12.496 5.707 1.00 42.84 178 MET A C 1
ATOM 1310 O O . MET A 1 178 ? 12.099 12.205 5.556 1.00 42.84 178 MET A O 1
ATOM 1314 N N . SER A 1 179 ? 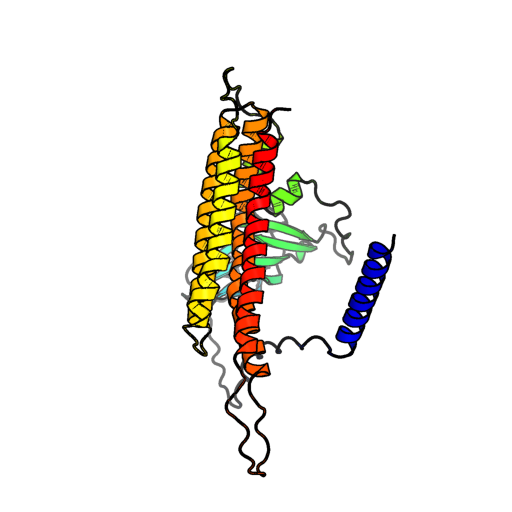14.086 12.822 4.689 1.00 45.50 179 SER A N 1
ATOM 1315 C CA . SER A 1 179 ? 13.682 12.856 3.283 1.00 45.50 179 SER A CA 1
ATOM 1316 C C . SER A 1 179 ? 13.202 11.499 2.755 1.00 45.50 179 SER A C 1
ATOM 1318 O O . SER A 1 179 ? 12.132 11.423 2.155 1.00 45.50 179 SER A O 1
ATOM 1320 N N . ASP A 1 180 ? 13.910 10.406 3.043 1.00 52.34 180 ASP A N 1
ATOM 1321 C CA . ASP A 1 180 ? 13.512 9.045 2.661 1.00 52.34 180 ASP A CA 1
ATOM 1322 C C . ASP A 1 180 ? 12.281 8.566 3.441 1.00 52.34 180 ASP A C 1
ATOM 1324 O O . ASP A 1 180 ? 11.396 7.921 2.879 1.00 52.34 180 ASP A O 1
ATOM 1328 N N . ARG A 1 181 ? 12.166 8.925 4.726 1.00 50.94 181 ARG A N 1
ATOM 1329 C CA . ARG A 1 181 ? 10.988 8.612 5.559 1.00 50.94 181 ARG A CA 1
ATOM 1330 C C . ARG A 1 181 ? 9.748 9.338 5.069 1.00 50.94 181 ARG A C 1
ATOM 1332 O O . ARG A 1 181 ? 8.666 8.759 5.060 1.00 50.94 181 ARG A O 1
ATOM 1339 N N . LEU A 1 182 ? 9.906 10.601 4.685 1.00 45.25 182 LEU A N 1
ATOM 1340 C CA . LEU A 1 182 ? 8.841 11.408 4.111 1.00 45.25 182 LEU A CA 1
ATOM 1341 C C . LEU A 1 182 ? 8.517 10.895 2.702 1.00 45.25 182 LEU A C 1
ATOM 1343 O O . LEU A 1 182 ? 7.359 10.673 2.402 1.00 45.25 182 LEU A O 1
ATOM 1347 N N . SER A 1 183 ? 9.494 10.551 1.868 1.00 49.91 183 SER A N 1
ATOM 1348 C CA . SER A 1 183 ? 9.246 10.010 0.519 1.00 49.91 183 SER A CA 1
ATOM 1349 C C . SER A 1 183 ? 8.567 8.636 0.519 1.00 49.91 183 SER A C 1
ATOM 1351 O O . SER A 1 183 ? 7.777 8.336 -0.367 1.00 49.91 183 SER A O 1
ATOM 1353 N N . GLN A 1 184 ? 8.819 7.800 1.529 1.00 53.09 184 GLN A N 1
ATOM 1354 C CA . GLN A 1 184 ? 8.095 6.536 1.723 1.00 53.09 184 GLN A CA 1
ATOM 1355 C C . GLN A 1 184 ? 6.649 6.739 2.199 1.00 53.09 184 GLN A C 1
ATOM 1357 O O . GLN A 1 184 ? 5.839 5.816 2.132 1.00 53.09 184 GLN A O 1
ATOM 1362 N N . TRP A 1 185 ? 6.331 7.926 2.714 1.00 41.44 185 TRP A N 1
ATOM 1363 C CA . TRP A 1 185 ? 5.067 8.230 3.376 1.00 41.44 185 TRP A CA 1
ATOM 1364 C C . TRP A 1 185 ? 4.204 9.254 2.615 1.00 41.44 185 TRP A C 1
ATOM 1366 O O . TRP A 1 185 ? 3.005 9.362 2.864 1.00 41.44 185 TRP A O 1
ATOM 1376 N N . LEU A 1 186 ? 4.791 9.970 1.656 1.00 40.72 186 LEU A N 1
ATOM 1377 C CA . LEU A 1 186 ? 4.168 10.973 0.798 1.00 40.72 186 LEU A CA 1
ATOM 1378 C C . LEU A 1 186 ? 4.322 10.537 -0.671 1.00 40.72 186 LEU A C 1
ATOM 1380 O O . LEU A 1 186 ? 5.379 10.061 -1.064 1.00 40.72 186 LEU A O 1
ATOM 1384 N N . ASP A 1 187 ? 3.299 10.752 -1.500 1.00 50.75 187 ASP A N 1
ATOM 1385 C CA . ASP A 1 187 ? 3.361 10.544 -2.960 1.00 50.75 187 ASP A CA 1
ATOM 1386 C C . ASP A 1 187 ? 4.568 11.285 -3.594 1.00 50.75 187 ASP A C 1
ATOM 1388 O O . ASP A 1 187 ? 4.938 12.372 -3.139 1.00 50.75 187 ASP A O 1
ATOM 1392 N N . TRP A 1 188 ? 5.172 10.740 -4.657 1.00 40.94 188 TRP A N 1
ATOM 1393 C CA . TRP A 1 188 ? 6.412 11.220 -5.287 1.00 40.94 188 TRP A CA 1
ATOM 1394 C C . TRP A 1 188 ? 6.344 12.701 -5.699 1.00 40.94 188 TRP A C 1
ATOM 1396 O O . TRP A 1 188 ? 7.277 13.468 -5.461 1.00 40.94 188 TRP A O 1
ATOM 1406 N N . ASN A 1 189 ? 5.196 13.159 -6.209 1.00 43.09 189 ASN A N 1
ATOM 1407 C CA . ASN A 1 189 ? 4.979 14.574 -6.547 1.00 43.09 189 ASN A CA 1
ATOM 1408 C C . ASN A 1 189 ? 4.998 15.499 -5.316 1.00 43.09 189 ASN A C 1
ATOM 1410 O O . ASN A 1 189 ? 5.384 16.665 -5.403 1.00 43.09 189 ASN A O 1
ATOM 1414 N N . ARG A 1 190 ? 4.592 14.978 -4.155 1.00 51.38 190 ARG A N 1
ATOM 1415 C CA . ARG A 1 190 ? 4.521 15.704 -2.882 1.00 51.38 190 ARG A CA 1
ATOM 1416 C C . ARG A 1 190 ? 5.864 15.673 -2.154 1.00 51.38 190 ARG A C 1
ATOM 1418 O O . ARG A 1 190 ? 6.258 16.684 -1.582 1.00 51.38 190 ARG A O 1
ATOM 1425 N N . ALA A 1 191 ? 6.609 14.575 -2.267 1.00 47.97 191 ALA A N 1
ATOM 1426 C CA . ALA A 1 191 ? 7.992 14.474 -1.806 1.00 47.97 191 ALA A CA 1
ATOM 1427 C C . ALA A 1 191 ? 8.917 15.467 -2.536 1.00 47.97 191 ALA A C 1
ATOM 1429 O O . ALA A 1 191 ? 9.710 16.151 -1.895 1.00 47.97 191 ALA A O 1
ATOM 1430 N N . VAL A 1 192 ? 8.755 15.637 -3.856 1.00 48.31 192 VAL A N 1
ATOM 1431 C CA . VAL A 1 192 ? 9.505 16.635 -4.644 1.00 48.31 192 VAL A CA 1
ATOM 1432 C C . VAL A 1 192 ? 9.162 18.070 -4.229 1.00 48.31 192 VAL A C 1
ATOM 1434 O O . VAL A 1 192 ? 10.055 18.912 -4.155 1.00 48.31 192 VAL A O 1
ATOM 1437 N N . ALA A 1 193 ? 7.893 18.368 -3.938 1.00 50.69 193 ALA A N 1
ATOM 1438 C CA . ALA A 1 193 ? 7.490 19.681 -3.431 1.00 50.69 193 ALA A CA 1
ATOM 1439 C C . ALA A 1 193 ? 8.077 19.960 -2.034 1.00 50.69 193 ALA A C 1
ATOM 1441 O O . ALA A 1 193 ? 8.607 21.043 -1.798 1.00 50.69 193 ALA A O 1
ATOM 1442 N N . LEU A 1 194 ? 8.067 18.963 -1.143 1.00 50.47 194 LEU A N 1
ATOM 1443 C CA . LEU A 1 194 ? 8.656 19.066 0.192 1.00 50.47 194 LEU A CA 1
ATOM 1444 C C . LEU A 1 194 ? 10.181 19.217 0.150 1.00 50.47 194 LEU A C 1
ATOM 1446 O O . LEU A 1 194 ? 10.723 20.077 0.836 1.00 50.47 194 LEU A O 1
ATOM 1450 N N . SER A 1 195 ? 10.870 18.444 -0.695 1.00 47.22 195 SER A N 1
ATOM 1451 C CA . SER A 1 195 ? 12.313 18.585 -0.928 1.00 47.22 195 SER A CA 1
ATOM 1452 C C . SER A 1 195 ? 12.646 19.967 -1.487 1.00 47.22 195 SER A C 1
ATOM 1454 O O . SER A 1 195 ? 13.533 20.621 -0.960 1.00 47.22 195 SER A O 1
ATOM 1456 N N . ARG A 1 196 ? 11.892 20.499 -2.459 1.00 53.34 196 ARG A N 1
ATOM 1457 C CA . ARG A 1 196 ? 12.118 21.865 -2.976 1.00 53.34 196 ARG A CA 1
ATOM 1458 C C . ARG A 1 196 ? 11.929 22.952 -1.913 1.00 53.34 196 ARG A C 1
ATOM 1460 O O . ARG A 1 196 ? 12.717 23.901 -1.891 1.00 53.34 196 ARG A O 1
ATOM 1467 N N . ALA A 1 197 ? 10.931 22.803 -1.041 1.00 53.28 197 ALA A N 1
ATOM 1468 C CA . ALA A 1 197 ? 10.694 23.716 0.076 1.00 53.28 197 ALA A CA 1
ATOM 1469 C C . ALA A 1 197 ? 11.823 23.651 1.128 1.00 53.28 197 ALA A C 1
ATOM 1471 O O . ALA A 1 197 ? 12.227 24.684 1.669 1.00 53.28 197 ALA A O 1
ATOM 1472 N N . LEU A 1 198 ? 12.377 22.458 1.377 1.00 52.44 198 LEU A N 1
ATOM 1473 C CA . LEU A 1 198 ? 13.483 22.226 2.315 1.00 52.44 198 LEU A CA 1
ATOM 1474 C C . LEU A 1 198 ? 14.866 22.605 1.736 1.00 52.44 198 LEU A C 1
ATOM 1476 O O . LEU A 1 198 ? 15.699 23.136 2.466 1.00 52.44 198 LEU A O 1
ATOM 1480 N N . ASP A 1 199 ? 15.087 22.433 0.429 1.00 47.28 199 ASP A N 1
ATOM 1481 C CA . ASP A 1 199 ? 16.360 22.684 -0.277 1.00 47.28 199 ASP A CA 1
ATOM 1482 C C . ASP A 1 199 ? 16.554 24.153 -0.706 1.00 47.28 199 ASP A C 1
ATOM 1484 O O . ASP A 1 199 ? 17.555 24.522 -1.327 1.00 47.28 199 ASP A O 1
ATOM 1488 N N . GLY A 1 200 ? 15.598 25.026 -0.377 1.00 49.09 200 GLY A N 1
ATOM 1489 C CA . GLY A 1 200 ? 15.775 26.476 -0.414 1.00 49.09 200 GLY A CA 1
ATOM 1490 C C . GLY A 1 200 ? 15.868 27.125 -1.799 1.00 49.09 200 GLY A C 1
ATOM 1491 O O . GLY A 1 200 ? 16.400 28.231 -1.909 1.00 49.09 200 GLY A O 1
ATOM 1492 N N . ARG A 1 201 ? 15.330 26.494 -2.848 1.00 48.25 201 ARG A N 1
ATOM 1493 C CA . ARG A 1 201 ? 15.306 27.032 -4.224 1.00 48.25 201 ARG A CA 1
ATOM 1494 C C . ARG A 1 201 ? 13.949 27.638 -4.597 1.00 48.25 201 ARG A C 1
ATOM 1496 O O . ARG A 1 201 ? 13.303 27.181 -5.537 1.00 48.25 201 ARG A O 1
ATOM 1503 N N . LEU A 1 202 ? 13.538 28.683 -3.882 1.00 46.19 202 LEU A N 1
ATOM 1504 C CA . LEU A 1 202 ? 12.394 29.521 -4.263 1.00 46.19 202 LEU A CA 1
ATOM 1505 C C . LEU A 1 202 ? 12.881 30.881 -4.800 1.00 46.19 202 LEU A C 1
ATOM 1507 O O . LEU A 1 202 ? 13.916 31.371 -4.337 1.00 46.19 202 LEU A O 1
ATOM 1511 N N . PRO A 1 203 ? 12.185 31.485 -5.783 1.00 41.94 203 PRO A N 1
ATOM 1512 C CA . PRO A 1 203 ? 12.545 32.796 -6.322 1.00 41.94 203 PRO A CA 1
ATOM 1513 C C . PRO A 1 203 ? 12.422 33.903 -5.253 1.00 41.94 203 PRO A C 1
ATOM 1515 O O . PRO A 1 203 ? 11.640 33.761 -4.312 1.00 41.94 203 PRO A O 1
ATOM 1518 N N . PRO A 1 204 ? 13.185 35.008 -5.365 1.00 43.19 204 PRO A N 1
ATOM 1519 C CA . PRO A 1 204 ? 13.159 36.077 -4.371 1.00 43.19 204 PRO A CA 1
ATOM 1520 C C . PRO A 1 204 ? 11.822 36.833 -4.407 1.00 43.19 204 PRO A C 1
ATOM 1522 O O . PRO A 1 204 ? 11.323 37.165 -5.482 1.00 43.19 204 PRO A O 1
ATOM 1525 N N . VAL A 1 205 ? 11.270 37.133 -3.228 1.00 43.22 205 VAL A N 1
ATOM 1526 C CA . VAL A 1 205 ? 10.046 37.934 -3.049 1.00 43.22 205 VAL A CA 1
ATOM 1527 C C . VAL A 1 205 ? 10.405 39.328 -2.524 1.00 43.22 205 VAL A C 1
ATOM 1529 O O . VAL A 1 205 ? 11.363 39.492 -1.768 1.00 43.22 205 VAL A O 1
ATOM 1532 N N . ALA A 1 206 ? 9.657 40.326 -3.000 1.00 48.97 206 ALA A N 1
ATOM 1533 C CA . ALA A 1 206 ? 9.863 41.753 -2.782 1.00 48.97 206 ALA A CA 1
ATOM 1534 C C . ALA A 1 206 ? 9.678 42.188 -1.318 1.00 48.97 206 ALA A C 1
ATOM 1536 O O . ALA A 1 206 ? 8.878 41.627 -0.571 1.00 48.97 206 ALA A O 1
ATOM 1537 N N . ALA A 1 207 ? 10.420 43.228 -0.938 1.00 46.53 207 ALA A N 1
ATOM 1538 C CA . ALA A 1 207 ? 10.310 43.896 0.348 1.00 46.53 207 ALA A CA 1
ATOM 1539 C C . ALA A 1 207 ? 9.019 44.720 0.387 1.00 46.53 207 ALA A C 1
ATOM 1541 O O . ALA A 1 207 ? 8.980 45.779 -0.222 1.00 46.53 207 ALA A O 1
ATOM 1542 N N . ASP A 1 208 ? 7.980 44.158 1.006 1.00 52.41 208 ASP A N 1
ATOM 1543 C CA . ASP A 1 208 ? 6.928 44.837 1.780 1.00 52.41 208 ASP A CA 1
ATOM 1544 C C . ASP A 1 208 ? 5.902 43.769 2.208 1.00 52.41 208 ASP A C 1
ATOM 1546 O O . ASP A 1 208 ? 4.884 43.541 1.556 1.00 52.41 208 ASP A O 1
ATOM 1550 N N . ALA A 1 209 ? 6.217 43.046 3.288 1.00 44.97 209 ALA A N 1
ATOM 1551 C CA . ALA A 1 209 ? 5.336 42.028 3.858 1.00 44.97 209 ALA A CA 1
ATOM 1552 C C . ALA A 1 209 ? 4.281 42.673 4.783 1.00 44.97 209 ALA A C 1
ATOM 1554 O O . ALA A 1 209 ? 4.625 43.571 5.558 1.00 44.97 209 ALA A O 1
ATOM 1555 N N . PRO A 1 210 ? 3.013 42.221 4.763 1.00 48.19 210 PRO A N 1
ATOM 1556 C CA . PRO A 1 210 ? 2.002 42.683 5.709 1.00 48.19 210 PRO A CA 1
ATOM 1557 C C . PRO A 1 210 ? 2.363 42.279 7.148 1.00 48.19 210 PRO A C 1
ATOM 1559 O O . PRO A 1 210 ? 2.815 41.164 7.409 1.00 48.19 210 PRO A O 1
ATOM 1562 N N . VAL A 1 211 ? 2.160 43.203 8.089 1.00 50.62 211 VAL A N 1
ATOM 1563 C CA . VAL A 1 211 ? 2.427 43.005 9.520 1.00 50.62 211 VAL A CA 1
ATOM 1564 C C . VAL A 1 211 ? 1.235 42.298 10.171 1.00 50.62 211 VAL A C 1
ATOM 1566 O O . VAL A 1 211 ? 0.098 42.728 10.013 1.00 50.62 211 VAL A O 1
ATOM 1569 N N . PHE A 1 212 ? 1.521 41.217 10.899 1.00 51.19 212 PHE A N 1
ATOM 1570 C CA . PHE A 1 212 ? 0.582 40.444 11.722 1.00 51.19 212 PHE A CA 1
ATOM 1571 C C . PHE A 1 212 ? -0.136 41.315 12.772 1.00 51.19 212 PHE A C 1
ATOM 1573 O O . PHE A 1 212 ? 0.520 42.135 13.421 1.00 51.19 212 PHE A O 1
ATOM 1580 N N . ASP A 1 213 ? -1.439 41.095 13.002 1.00 59.22 213 ASP A N 1
ATOM 1581 C CA . ASP A 1 213 ? -2.188 41.743 14.085 1.00 59.22 213 ASP A CA 1
ATOM 1582 C C . ASP A 1 213 ? -2.891 40.738 15.038 1.00 59.22 213 ASP A C 1
ATOM 1584 O O . ASP A 1 213 ? -2.896 39.522 14.852 1.00 59.22 213 ASP A O 1
ATOM 1588 N N . SER A 1 214 ? -3.416 41.238 16.164 1.00 62.53 214 SER A N 1
ATOM 1589 C CA . SER A 1 214 ? -4.073 40.434 17.212 1.00 62.53 214 SER A CA 1
ATOM 1590 C C . SER A 1 214 ? -5.400 39.775 16.789 1.00 62.53 214 SER A C 1
ATOM 1592 O O . SER A 1 214 ? -5.931 38.932 17.520 1.00 62.53 214 SER A O 1
ATOM 1594 N N . ALA A 1 215 ? -5.965 40.166 15.648 1.00 70.69 215 ALA A N 1
ATOM 1595 C CA . ALA A 1 215 ? -7.277 39.758 15.174 1.00 70.69 215 ALA A CA 1
ATOM 1596 C C . ALA A 1 215 ? -7.277 38.337 14.601 1.00 70.69 215 ALA A C 1
ATOM 1598 O O . ALA A 1 215 ? -8.251 37.622 14.823 1.00 70.69 215 ALA A O 1
ATOM 1599 N N . GLU A 1 216 ? -6.211 37.858 13.951 1.00 71.19 216 GLU A N 1
ATOM 1600 C CA . GLU A 1 216 ? -6.177 36.476 13.440 1.00 71.19 216 GLU A CA 1
ATOM 1601 C C . GLU A 1 216 ? -6.055 35.444 14.559 1.00 71.19 216 GLU A C 1
ATOM 1603 O O . GLU A 1 216 ? -6.680 34.380 14.513 1.00 71.19 216 GLU A O 1
ATOM 1608 N N . GLN A 1 217 ? -5.292 35.771 15.602 1.00 74.06 217 GLN A N 1
ATOM 1609 C CA . GLN A 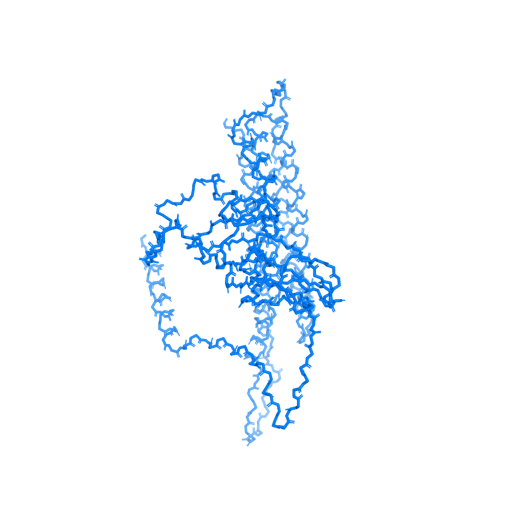1 217 ? -5.221 34.941 16.799 1.00 74.06 217 GLN A CA 1
ATOM 1610 C C . GLN A 1 217 ? -6.567 34.934 17.536 1.00 74.06 217 GLN A C 1
ATOM 1612 O O . GLN A 1 217 ? -7.017 33.876 17.987 1.00 74.06 217 GLN A O 1
ATOM 1617 N N . ALA A 1 218 ? -7.243 36.086 17.603 1.00 78.69 218 ALA A N 1
ATOM 1618 C CA . ALA A 1 218 ? -8.595 36.182 18.141 1.00 78.69 218 ALA A CA 1
ATOM 1619 C C . ALA A 1 218 ? -9.609 35.394 17.293 1.00 78.69 218 ALA A C 1
ATOM 1621 O O . ALA A 1 218 ? -10.478 34.732 17.852 1.00 78.69 218 ALA A O 1
ATOM 1622 N N . GLU A 1 219 ? -9.474 35.393 15.967 1.00 81.81 219 GLU A N 1
ATOM 1623 C CA . GLU A 1 219 ? -10.334 34.644 15.049 1.00 81.81 219 GLU A CA 1
ATOM 1624 C C . GLU A 1 219 ? -10.140 33.129 15.193 1.00 81.81 219 GLU A C 1
ATOM 1626 O O . GLU A 1 219 ? -11.122 32.392 15.284 1.00 81.81 219 GLU A O 1
ATOM 1631 N N . CYS A 1 220 ? -8.899 32.647 15.294 1.00 80.25 220 CYS A N 1
ATOM 1632 C CA . CYS A 1 220 ? -8.625 31.226 15.528 1.00 80.25 220 CYS A CA 1
ATOM 1633 C C . CYS A 1 220 ? -9.174 30.764 16.885 1.00 80.25 220 CYS A C 1
ATOM 1635 O O . CYS A 1 220 ? -9.849 29.734 16.959 1.00 80.25 220 CYS A O 1
ATOM 1637 N N . ALA A 1 221 ? -8.958 31.557 17.941 1.00 82.25 221 ALA A N 1
ATOM 1638 C CA . ALA A 1 221 ? -9.511 31.290 19.268 1.00 82.25 221 ALA A CA 1
ATOM 1639 C C . ALA A 1 221 ? -11.050 31.320 19.266 1.00 82.25 221 ALA A C 1
ATOM 1641 O O . ALA A 1 221 ? -11.690 30.471 19.886 1.00 82.25 221 ALA A O 1
ATOM 1642 N N . ARG A 1 222 ? -11.660 32.251 18.521 1.00 87.06 222 ARG A N 1
ATOM 1643 C CA . ARG A 1 222 ? -13.115 32.347 18.357 1.00 87.06 222 ARG A CA 1
ATOM 1644 C C . ARG A 1 222 ? -13.679 31.123 17.642 1.00 87.06 222 ARG A C 1
ATOM 1646 O O . ARG A 1 222 ? -14.690 30.587 18.086 1.00 87.06 222 ARG A O 1
ATOM 1653 N N . VAL A 1 223 ? -13.049 30.663 16.560 1.00 85.75 223 VAL A N 1
ATOM 1654 C CA . VAL A 1 223 ? -13.498 29.474 15.818 1.00 85.75 223 VAL A CA 1
ATOM 1655 C C . VAL A 1 223 ? -13.361 28.206 16.667 1.00 85.75 223 VAL A C 1
ATOM 1657 O O . VAL A 1 223 ? -14.301 27.410 16.686 1.00 85.75 223 VAL A O 1
ATOM 1660 N N . HIS A 1 224 ? -12.262 28.036 17.414 1.00 88.00 224 HIS A N 1
ATOM 1661 C CA . HIS A 1 224 ? -12.112 26.927 18.371 1.00 88.00 224 HIS A CA 1
ATOM 1662 C C . HIS A 1 224 ? -13.217 26.959 19.432 1.00 88.00 224 HIS A C 1
ATOM 1664 O O . HIS A 1 224 ? -13.929 25.971 19.606 1.00 88.00 224 HIS A O 1
ATOM 1670 N N . ALA A 1 225 ? -13.449 28.122 20.051 1.00 86.19 225 ALA A N 1
ATOM 1671 C CA . ALA A 1 225 ? -14.490 28.295 21.060 1.00 86.19 225 ALA A CA 1
ATOM 1672 C C . ALA A 1 225 ? -15.894 27.996 20.510 1.00 86.19 225 ALA A C 1
ATOM 1674 O O . ALA A 1 225 ? -16.656 27.279 21.148 1.00 86.19 225 ALA A O 1
ATOM 1675 N N . VAL A 1 226 ? -16.232 28.473 19.306 1.00 88.62 226 VAL A N 1
ATOM 1676 C CA . VAL A 1 226 ? -17.531 28.201 18.663 1.00 88.62 226 VAL A CA 1
ATOM 1677 C C . VAL A 1 226 ? -17.720 26.707 18.384 1.00 88.62 226 VAL A C 1
ATOM 1679 O O . VAL A 1 226 ? -18.807 26.176 18.626 1.00 88.62 226 VAL A O 1
ATOM 1682 N N . LEU A 1 227 ? -16.686 26.009 17.906 1.00 86.38 227 LEU A N 1
ATOM 1683 C CA . LEU A 1 227 ? -16.742 24.562 17.670 1.00 86.38 227 LEU A CA 1
ATOM 1684 C C . LEU A 1 227 ? -16.865 23.785 18.987 1.00 86.38 227 LEU A C 1
ATOM 1686 O O . LEU A 1 227 ? -17.726 22.914 19.094 1.00 86.38 227 LEU A O 1
ATOM 1690 N N . ALA A 1 228 ? -16.092 24.147 20.012 1.00 86.00 228 ALA A N 1
ATOM 1691 C CA . ALA A 1 228 ? -16.171 23.541 21.339 1.00 86.00 228 ALA A CA 1
ATOM 1692 C C . ALA A 1 228 ? -17.547 23.763 21.991 1.00 86.00 228 ALA A C 1
ATOM 1694 O O . ALA A 1 228 ? -18.123 22.839 22.568 1.00 86.00 228 ALA A O 1
ATOM 1695 N N . THR A 1 229 ? -18.119 24.962 21.861 1.00 86.00 229 THR A N 1
ATOM 1696 C CA . THR A 1 229 ? -19.486 25.249 22.309 1.00 86.00 229 THR A CA 1
ATOM 1697 C C . THR A 1 229 ? -20.513 24.456 21.507 1.00 86.00 229 THR A C 1
ATOM 1699 O O . THR A 1 229 ? -21.455 23.951 22.103 1.00 86.00 229 THR A O 1
ATOM 1702 N N . SER A 1 230 ? -20.327 24.269 20.197 1.00 84.44 230 SER A N 1
ATOM 1703 C CA . SER A 1 230 ? -21.230 23.454 19.366 1.00 84.44 230 SER A CA 1
ATOM 1704 C C . SER A 1 230 ? -21.210 21.972 19.762 1.00 84.44 230 SER A C 1
ATOM 1706 O O . SER A 1 230 ? -22.262 21.340 19.795 1.00 84.44 230 SER A O 1
ATOM 1708 N N . ILE A 1 231 ? -20.038 21.433 20.124 1.00 83.44 231 ILE A N 1
ATOM 1709 C CA . ILE A 1 231 ? -19.893 20.065 20.651 1.00 83.44 231 ILE A CA 1
ATOM 1710 C C . ILE A 1 231 ? -20.626 19.918 21.998 1.00 83.44 231 ILE A C 1
ATOM 1712 O O . ILE A 1 231 ? -21.263 18.897 22.245 1.00 83.44 231 ILE A O 1
ATOM 1716 N N . ARG A 1 232 ? -20.571 20.945 22.858 1.00 79.69 232 ARG A N 1
ATOM 1717 C CA . ARG A 1 232 ? -21.181 20.927 24.201 1.00 79.69 232 ARG A CA 1
ATOM 1718 C C . ARG A 1 232 ? -22.692 21.217 24.198 1.00 79.69 232 ARG A C 1
ATOM 1720 O O . ARG A 1 232 ? -23.429 20.575 24.935 1.00 79.69 232 ARG A O 1
ATOM 1727 N N . ALA A 1 233 ? -23.169 22.148 23.370 1.00 69.56 233 ALA A N 1
ATOM 1728 C CA . ALA A 1 233 ? -24.557 22.630 23.380 1.00 69.56 233 ALA A CA 1
ATOM 1729 C C . ALA A 1 233 ? -25.573 21.631 22.792 1.00 69.56 233 ALA A C 1
ATOM 1731 O O . ALA A 1 233 ? -26.726 21.594 23.218 1.00 69.56 233 ALA A O 1
ATOM 1732 N N . ASP A 1 234 ? -25.157 20.792 21.839 1.00 59.97 234 ASP A N 1
ATOM 1733 C CA . ASP A 1 234 ? -26.051 19.858 21.132 1.00 59.97 234 ASP A CA 1
ATOM 1734 C C . ASP A 1 234 ? -26.239 18.512 21.871 1.00 59.97 234 ASP A C 1
ATOM 1736 O O . ASP A 1 234 ? -26.994 17.633 21.443 1.00 59.97 234 ASP A O 1
ATOM 1740 N N . ALA A 1 235 ? -25.564 18.343 23.012 1.00 56.25 235 ALA A N 1
ATOM 1741 C CA . ALA A 1 235 ? -25.750 17.214 23.917 1.00 56.25 235 ALA A CA 1
ATOM 1742 C C . ALA A 1 235 ? -26.892 17.441 24.921 1.00 56.25 235 ALA A C 1
ATOM 1744 O O . ALA A 1 235 ? -27.606 16.498 25.275 1.00 56.25 235 ALA A O 1
ATOM 1745 N N . ASP A 1 236 ? -27.108 18.690 25.339 1.00 50.81 236 ASP A N 1
ATOM 1746 C CA . ASP A 1 236 ? -28.171 19.050 26.281 1.00 50.81 236 ASP A CA 1
ATOM 1747 C C . ASP A 1 236 ? -29.557 19.021 25.617 1.00 50.81 236 ASP A C 1
ATOM 1749 O O . ASP A 1 236 ? -30.513 18.535 26.219 1.00 50.81 236 ASP A O 1
ATOM 1753 N N . ALA A 1 237 ? -29.663 19.417 24.341 1.00 50.00 237 ALA A N 1
ATOM 1754 C CA . ALA A 1 237 ? -30.904 19.330 23.561 1.00 50.00 237 ALA A CA 1
ATOM 1755 C C . ALA A 1 237 ? -31.361 17.877 23.292 1.00 50.00 237 ALA A C 1
ATOM 1757 O O . ALA A 1 237 ? -32.552 17.624 23.111 1.00 50.00 237 ALA A O 1
ATOM 1758 N N . ARG A 1 238 ? -30.436 16.903 23.303 1.00 56.44 238 ARG A N 1
ATOM 1759 C CA . ARG A 1 238 ? -30.716 15.481 23.017 1.00 56.44 238 ARG A CA 1
ATOM 1760 C C . ARG A 1 238 ? -30.915 14.602 24.245 1.00 56.44 238 ARG A C 1
ATOM 1762 O O . ARG A 1 238 ? -31.483 13.526 24.105 1.00 56.44 238 ARG A O 1
ATOM 1769 N N . ARG A 1 239 ? -30.575 15.074 25.454 1.00 54.03 239 ARG A N 1
ATOM 1770 C CA . ARG A 1 239 ? -31.078 14.462 26.704 1.00 54.03 239 ARG A CA 1
ATOM 1771 C C . ARG A 1 239 ? -32.613 14.369 26.720 1.00 54.03 239 ARG A C 1
ATOM 1773 O O . ARG A 1 239 ? -33.146 13.497 27.392 1.00 54.03 239 ARG A O 1
ATOM 1780 N N . ALA A 1 240 ? -33.300 15.238 25.971 1.00 47.53 240 ALA A N 1
ATOM 1781 C CA . ALA A 1 240 ? -34.756 15.254 25.835 1.00 47.53 240 ALA A CA 1
ATOM 1782 C C . ALA A 1 240 ? -35.307 14.353 24.707 1.00 47.53 240 ALA A C 1
ATOM 1784 O O . ALA A 1 240 ? -36.490 14.028 24.724 1.00 47.53 240 ALA A O 1
ATOM 1785 N N . ALA A 1 241 ? -34.477 13.932 23.745 1.00 50.28 241 ALA A N 1
ATOM 1786 C CA . ALA A 1 241 ? -34.868 13.097 22.604 1.00 50.28 241 ALA A CA 1
ATOM 1787 C C . ALA A 1 241 ? -34.263 11.692 22.759 1.00 50.28 241 ALA A C 1
ATOM 1789 O O . ALA A 1 241 ? -33.380 11.288 22.006 1.00 50.28 241 ALA A O 1
ATOM 1790 N N . ALA A 1 242 ? -34.682 10.981 23.807 1.00 50.19 242 ALA A N 1
ATOM 1791 C CA . ALA A 1 242 ? -34.212 9.634 24.100 1.00 50.19 242 ALA A CA 1
ATOM 1792 C C . ALA A 1 242 ? -34.734 8.639 23.051 1.00 50.19 242 ALA A C 1
ATOM 1794 O O . ALA A 1 242 ? -35.941 8.451 22.907 1.00 50.19 242 ALA A O 1
ATOM 1795 N N . GLY A 1 243 ? -33.819 7.985 22.343 1.00 58.00 243 GLY A N 1
ATOM 1796 C CA . GLY A 1 243 ? -34.106 6.801 21.543 1.00 58.00 243 GLY A CA 1
ATOM 1797 C C . GLY A 1 243 ? -33.028 5.751 21.783 1.00 58.00 243 GLY A C 1
ATOM 1798 O O . GLY A 1 243 ? -31.863 6.091 21.963 1.00 58.00 243 GLY A O 1
ATOM 1799 N N . GLU A 1 244 ? -33.408 4.475 21.772 1.00 65.38 244 GLU A N 1
ATOM 1800 C CA . GLU A 1 244 ? -32.504 3.319 21.910 1.00 65.38 244 GLU A CA 1
ATOM 1801 C C . GLU A 1 244 ? -31.577 3.096 20.693 1.00 65.38 244 GLU A C 1
ATOM 1803 O O . GLU A 1 244 ? -30.930 2.055 20.587 1.00 65.38 244 GLU A O 1
ATOM 1808 N N . ASP A 1 245 ? -31.527 4.044 19.753 1.00 78.19 245 ASP A N 1
ATOM 1809 C CA . ASP A 1 245 ? -30.855 3.911 18.462 1.00 78.19 245 ASP A CA 1
ATOM 1810 C C . ASP A 1 245 ? -29.586 4.775 18.392 1.00 78.19 245 ASP A C 1
ATOM 1812 O O . ASP A 1 245 ? -29.588 5.967 18.707 1.00 78.19 245 ASP A O 1
ATOM 1816 N N . TYR A 1 246 ? -28.491 4.175 17.927 1.00 83.06 246 TYR A N 1
ATOM 1817 C CA . TYR A 1 246 ? -27.209 4.838 17.716 1.00 83.06 246 TYR A CA 1
ATOM 1818 C C . TYR A 1 246 ? -27.182 5.720 16.450 1.00 83.06 246 TYR A C 1
ATOM 1820 O O . TYR A 1 246 ? -26.355 6.633 16.343 1.00 83.06 246 TYR A O 1
ATOM 1828 N N . ALA A 1 247 ? -28.066 5.488 15.473 1.00 81.56 247 ALA A N 1
ATOM 1829 C CA . ALA A 1 247 ? -28.009 6.153 14.168 1.00 81.56 247 ALA A CA 1
ATOM 1830 C C . ALA A 1 247 ? -28.026 7.702 14.230 1.00 81.56 247 ALA A C 1
ATOM 1832 O O . ALA A 1 247 ? -27.198 8.326 13.548 1.00 81.56 247 ALA A O 1
ATOM 1833 N N . PRO A 1 248 ? -28.859 8.358 15.067 1.00 83.19 248 PRO A N 1
ATOM 1834 C CA . PRO A 1 248 ? -28.833 9.815 15.221 1.00 83.19 248 PRO A CA 1
ATOM 1835 C C . PRO A 1 248 ? -27.506 10.332 15.800 1.00 83.19 248 PRO A C 1
ATOM 1837 O O . PRO A 1 248 ? -26.982 11.352 15.340 1.00 83.19 248 PRO A O 1
ATOM 1840 N N . HIS A 1 249 ? -26.917 9.608 16.759 1.00 80.75 249 HIS A N 1
ATOM 1841 C CA . HIS A 1 249 ? -25.623 9.946 17.363 1.00 80.75 249 HIS A CA 1
ATOM 1842 C C . HIS A 1 249 ? -24.480 9.814 16.355 1.00 80.75 249 HIS A C 1
ATOM 1844 O O . HIS A 1 249 ? -23.618 10.692 16.265 1.00 80.75 249 HIS A O 1
ATOM 1850 N N . ARG A 1 250 ? -24.512 8.765 15.526 1.00 83.62 250 ARG A N 1
ATOM 1851 C CA . ARG A 1 250 ? -23.558 8.570 14.430 1.00 83.62 250 ARG A CA 1
ATOM 1852 C C . ARG A 1 250 ? -23.608 9.720 13.428 1.00 83.62 250 ARG A C 1
ATOM 1854 O O . ARG A 1 250 ? -22.565 10.258 13.057 1.00 83.62 250 ARG A O 1
ATOM 1861 N N . GLN A 1 251 ? -24.808 10.104 12.987 1.00 83.12 251 GLN A N 1
ATOM 1862 C CA . GLN A 1 251 ? -24.974 11.186 12.016 1.00 83.12 251 GLN A CA 1
ATOM 1863 C C . GLN A 1 251 ? -24.474 12.520 12.576 1.00 83.12 251 GLN A C 1
ATOM 1865 O O . GLN A 1 251 ? -23.820 13.287 11.867 1.00 83.12 251 GLN A O 1
ATOM 1870 N N . HIS A 1 252 ? -24.738 12.779 13.855 1.00 81.50 252 HIS A N 1
ATOM 1871 C CA . HIS A 1 252 ? -24.248 13.967 14.536 1.00 81.50 252 HIS A CA 1
ATOM 1872 C C . HIS A 1 252 ? -22.716 14.005 14.625 1.00 81.50 252 HIS A C 1
ATOM 1874 O O . HIS A 1 252 ? -22.118 15.005 14.226 1.00 81.50 252 HIS A O 1
ATOM 1880 N N . CYS A 1 253 ? -22.083 12.909 15.060 1.00 81.38 253 CYS A N 1
ATOM 1881 C CA . CYS A 1 253 ? -20.625 12.777 15.099 1.00 81.38 253 CYS A CA 1
ATOM 1882 C C . CYS A 1 253 ? -20.009 13.105 13.731 1.00 81.38 253 CYS A C 1
ATOM 1884 O O . CYS A 1 253 ? -19.148 13.973 13.621 1.00 81.38 253 CYS A O 1
ATOM 1886 N N . VAL A 1 254 ? -20.526 12.495 12.661 1.00 85.81 254 VAL A N 1
ATOM 1887 C CA . VAL A 1 254 ? -20.036 12.726 11.294 1.00 85.81 254 VAL A CA 1
ATOM 1888 C C . VAL A 1 254 ? -20.234 14.182 10.844 1.00 85.81 254 VAL A C 1
ATOM 1890 O O . VAL A 1 254 ? -19.373 14.740 10.159 1.00 85.81 254 VAL A O 1
ATOM 1893 N N . ASN A 1 255 ? -21.351 14.817 11.209 1.00 86.19 255 ASN A N 1
ATOM 1894 C CA . ASN A 1 255 ? -21.607 16.221 10.879 1.00 86.19 255 ASN A CA 1
ATOM 1895 C C . ASN A 1 255 ? -20.628 17.162 11.601 1.00 86.19 255 ASN A C 1
ATOM 1897 O O . ASN A 1 255 ? -20.097 18.082 10.974 1.00 86.19 255 ASN A O 1
ATOM 1901 N N . LEU A 1 256 ? -20.349 16.918 12.886 1.00 84.19 256 LEU A N 1
ATOM 1902 C CA . LEU A 1 256 ? -19.361 17.683 13.647 1.00 84.19 256 LEU A CA 1
ATOM 1903 C C . LEU A 1 256 ? -17.952 17.493 13.085 1.00 84.19 256 LEU A C 1
ATOM 1905 O O . LEU A 1 256 ? -17.263 18.483 12.863 1.00 84.19 256 LEU A O 1
ATOM 1909 N N . GLN A 1 257 ? -17.552 16.264 12.755 1.00 86.50 257 GLN A N 1
ATOM 1910 C CA . GLN A 1 257 ? -16.252 15.985 12.135 1.00 86.50 257 GLN A CA 1
ATOM 1911 C C . GLN A 1 257 ? -16.069 16.733 10.808 1.00 86.50 257 GLN A C 1
ATOM 1913 O O . GLN A 1 257 ? -15.025 17.346 10.579 1.00 86.50 257 GLN A O 1
ATOM 1918 N N . ARG A 1 258 ? -17.107 16.773 9.959 1.00 85.94 258 ARG A N 1
ATOM 1919 C CA . ARG A 1 258 ? -17.089 17.571 8.721 1.00 85.94 258 ARG A CA 1
ATOM 1920 C C . ARG A 1 258 ? -17.003 19.071 8.990 1.00 85.94 258 ARG A C 1
ATOM 1922 O O . ARG A 1 258 ? -16.267 19.766 8.293 1.00 85.94 258 ARG A O 1
ATOM 1929 N N . SER A 1 259 ? -17.739 19.569 9.984 1.00 86.56 259 SER A N 1
ATOM 1930 C CA . SER A 1 259 ? -17.696 20.981 10.382 1.00 86.56 259 SER A CA 1
ATOM 1931 C C . SER A 1 259 ? -16.301 21.381 10.869 1.00 86.56 259 SER A C 1
ATOM 1933 O O . SER A 1 259 ? -15.740 22.363 10.379 1.00 86.56 259 SER A O 1
ATOM 1935 N N . MET A 1 260 ? -15.708 20.572 11.756 1.00 86.19 260 MET A N 1
ATOM 1936 C CA . MET A 1 260 ? -14.347 20.757 12.261 1.00 86.19 260 MET A CA 1
ATOM 1937 C C . MET A 1 260 ? -13.343 20.774 11.112 1.00 86.19 260 MET A C 1
ATOM 1939 O O . MET A 1 260 ? -12.608 21.743 10.974 1.00 86.19 260 MET A O 1
ATOM 1943 N N . GLN A 1 261 ? -13.374 19.771 10.231 1.00 85.38 261 GLN A N 1
ATOM 1944 C CA . GLN A 1 261 ? -12.474 19.694 9.081 1.00 85.38 261 GLN A CA 1
ATOM 1945 C C . GLN A 1 261 ? -12.597 20.907 8.146 1.00 85.38 261 GLN A C 1
ATOM 1947 O O . GLN A 1 261 ? -11.590 21.455 7.700 1.00 85.38 261 GLN A O 1
ATOM 1952 N N . ALA A 1 262 ? -13.819 21.337 7.828 1.00 84.69 262 ALA A N 1
ATOM 1953 C CA . ALA A 1 262 ? -14.029 22.485 6.953 1.00 84.69 262 ALA A CA 1
ATOM 1954 C C . ALA A 1 262 ? -13.542 23.792 7.600 1.00 84.69 262 ALA A C 1
ATOM 1956 O O . ALA A 1 262 ? -12.995 24.657 6.918 1.00 84.69 262 ALA A O 1
ATOM 1957 N N . ALA A 1 263 ? -13.746 23.952 8.910 1.00 84.50 263 ALA A N 1
ATOM 1958 C CA . ALA A 1 263 ? -13.295 25.121 9.651 1.00 84.50 263 ALA A CA 1
ATOM 1959 C C . ALA A 1 263 ? -11.766 25.164 9.780 1.00 84.50 263 ALA A C 1
ATOM 1961 O O . ALA A 1 263 ? -11.168 26.191 9.458 1.00 84.50 263 ALA A O 1
ATOM 1962 N N . THR A 1 264 ? -11.130 24.058 10.178 1.00 84.06 264 THR A N 1
ATOM 1963 C CA . THR A 1 264 ? -9.670 23.994 10.322 1.00 84.06 264 THR A CA 1
ATOM 1964 C C . THR A 1 264 ? -8.957 24.113 8.981 1.00 84.06 264 THR A C 1
ATOM 1966 O O . THR A 1 264 ? -7.983 24.854 8.895 1.00 84.06 264 THR A O 1
ATOM 1969 N N . GLY A 1 265 ? -9.476 23.499 7.911 1.00 84.75 265 GLY A N 1
ATOM 1970 C CA . GLY A 1 265 ? -8.920 23.646 6.562 1.00 84.75 265 GLY A CA 1
ATOM 1971 C C . GLY A 1 265 ? -8.977 25.090 6.044 1.00 84.75 265 GLY A C 1
ATOM 1972 O O . GLY A 1 265 ? -8.002 25.586 5.483 1.00 84.75 265 GLY A O 1
ATOM 1973 N N . ARG A 1 266 ? -10.080 25.817 6.292 1.00 86.50 266 ARG A N 1
ATOM 1974 C CA . ARG A 1 266 ? -10.176 27.252 5.951 1.00 86.50 266 ARG A CA 1
ATOM 1975 C C . ARG A 1 266 ? -9.176 28.106 6.731 1.00 86.50 266 ARG A C 1
ATOM 1977 O O . ARG A 1 266 ? -8.582 29.011 6.150 1.00 86.50 266 ARG A O 1
ATOM 1984 N N . LEU A 1 267 ? -8.999 27.833 8.027 1.00 83.94 267 LEU A N 1
ATOM 1985 C CA . LEU A 1 267 ? -8.035 28.549 8.867 1.00 83.94 267 LEU A CA 1
ATOM 1986 C C . LEU A 1 267 ? -6.594 28.280 8.423 1.00 83.94 267 LEU A C 1
ATOM 1988 O O . LEU A 1 267 ? -5.852 29.233 8.201 1.00 83.94 267 LEU A O 1
ATOM 1992 N N . ARG A 1 268 ? -6.215 27.010 8.222 1.00 85.94 268 ARG A N 1
ATOM 1993 C CA . ARG A 1 268 ? -4.878 26.640 7.726 1.00 85.94 268 ARG A CA 1
ATOM 1994 C C . ARG A 1 268 ? -4.591 27.258 6.364 1.00 85.94 268 ARG A C 1
ATOM 1996 O O . ARG A 1 268 ? -3.520 27.820 6.187 1.00 85.94 268 ARG A O 1
ATOM 2003 N N . GLY A 1 269 ? -5.551 27.222 5.437 1.00 82.88 269 GLY A N 1
ATOM 2004 C CA . GLY A 1 269 ? -5.421 27.871 4.129 1.00 82.88 269 GLY A CA 1
ATOM 2005 C C . GLY A 1 269 ? -5.142 29.371 4.243 1.00 82.88 269 GLY A C 1
ATOM 2006 O O . GLY A 1 269 ? -4.150 29.845 3.703 1.00 82.88 269 GLY A O 1
ATOM 2007 N N . ARG A 1 270 ? -5.941 30.099 5.035 1.00 83.44 270 ARG A N 1
ATOM 2008 C CA . ARG A 1 270 ? -5.741 31.541 5.256 1.00 83.44 270 ARG A CA 1
ATOM 2009 C C . ARG A 1 270 ? -4.376 31.852 5.883 1.00 83.44 270 ARG A C 1
ATOM 2011 O O . ARG A 1 270 ? -3.720 32.799 5.465 1.00 83.44 270 ARG A O 1
ATOM 2018 N N . LEU A 1 271 ? -3.935 31.060 6.864 1.00 80.31 271 LEU A N 1
ATOM 2019 C CA . LEU A 1 271 ? -2.620 31.236 7.494 1.00 80.31 271 LEU A CA 1
ATOM 2020 C C . LEU A 1 271 ? -1.473 30.940 6.520 1.00 80.31 271 LEU A C 1
ATOM 2022 O O . LEU A 1 271 ? -0.475 31.657 6.526 1.00 80.31 271 LEU A O 1
ATOM 2026 N N . ARG A 1 272 ? -1.620 29.928 5.656 1.00 83.81 272 ARG A N 1
ATOM 2027 C CA . ARG A 1 272 ? -0.662 29.636 4.581 1.00 83.81 272 ARG A CA 1
ATOM 2028 C C . ARG A 1 272 ? -0.583 30.776 3.570 1.00 83.81 272 ARG A C 1
ATOM 2030 O O . ARG A 1 272 ? 0.524 31.154 3.197 1.00 83.81 272 ARG A O 1
ATOM 2037 N N . ASP A 1 273 ? -1.715 31.369 3.197 1.00 82.06 273 ASP A N 1
ATOM 2038 C CA . ASP A 1 273 ? -1.730 32.547 2.327 1.00 82.06 273 ASP A CA 1
ATOM 2039 C C . ASP A 1 273 ? -0.965 33.705 2.981 1.00 82.06 273 ASP A C 1
ATOM 2041 O O . ASP A 1 273 ? -0.088 34.287 2.352 1.00 82.06 273 ASP A O 1
ATOM 2045 N N . MET A 1 274 ? -1.210 34.001 4.261 1.00 77.81 274 MET A N 1
ATOM 2046 C CA . MET A 1 274 ? -0.483 35.055 4.986 1.00 77.81 274 MET A CA 1
ATOM 2047 C C . MET A 1 274 ? 1.028 34.797 5.049 1.00 77.81 274 MET A C 1
ATOM 2049 O O . MET A 1 274 ? 1.819 35.693 4.763 1.00 77.81 274 MET A O 1
ATOM 2053 N N . LEU A 1 275 ? 1.429 33.567 5.377 1.00 75.38 275 LEU A N 1
ATOM 2054 C CA . LEU A 1 275 ? 2.831 33.147 5.396 1.00 75.38 275 LEU A CA 1
ATOM 2055 C C . LEU A 1 275 ? 3.495 33.282 4.015 1.00 75.38 275 LEU A C 1
ATOM 2057 O O . LEU A 1 275 ? 4.651 33.692 3.932 1.00 75.38 275 LEU A O 1
ATOM 2061 N N . GLY A 1 276 ? 2.758 32.997 2.937 1.00 74.19 276 GLY A N 1
ATOM 2062 C CA . GLY A 1 276 ? 3.222 33.129 1.553 1.00 74.19 276 GLY A CA 1
ATOM 2063 C C . GLY A 1 276 ? 3.515 34.568 1.113 1.00 74.19 276 GLY A C 1
ATOM 2064 O O . GLY A 1 276 ? 4.341 34.768 0.227 1.00 74.19 276 GLY A O 1
ATOM 2065 N N . HIS A 1 277 ? 2.897 35.566 1.753 1.00 75.88 277 HIS A N 1
ATOM 2066 C CA . HIS A 1 277 ? 3.187 36.991 1.532 1.00 75.88 277 HIS A CA 1
ATOM 2067 C C . HIS A 1 277 ? 4.280 37.534 2.476 1.00 75.88 277 HIS A C 1
ATOM 2069 O O . HIS A 1 277 ? 4.602 38.721 2.432 1.00 75.88 277 HIS A O 1
ATOM 2075 N N . GLY A 1 278 ? 4.822 36.684 3.356 1.00 69.00 278 GLY A N 1
ATOM 2076 C CA . GLY A 1 278 ? 5.874 37.016 4.310 1.00 69.00 278 GLY A CA 1
ATOM 2077 C C . GLY A 1 278 ? 7.289 36.880 3.738 1.00 69.00 278 GLY A C 1
ATOM 2078 O O . GLY A 1 278 ? 7.533 37.004 2.540 1.00 69.00 278 GLY A O 1
ATOM 2079 N N . SER A 1 279 ? 8.260 36.612 4.616 1.00 71.56 279 SER A N 1
ATOM 2080 C CA . SER A 1 279 ? 9.637 36.329 4.199 1.0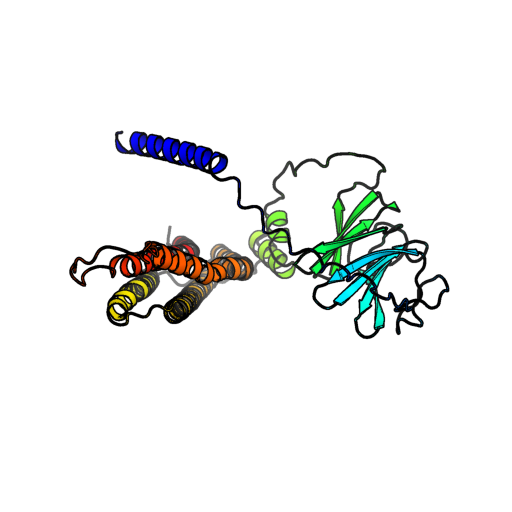0 71.56 279 SER A CA 1
ATOM 2081 C C . SER A 1 279 ? 9.733 35.013 3.416 1.00 71.56 279 SER A C 1
ATOM 2083 O O . SER A 1 279 ? 8.875 34.136 3.525 1.00 71.56 279 SER A O 1
ATOM 2085 N N . ALA A 1 280 ? 10.835 34.819 2.687 1.00 69.00 280 ALA A N 1
ATOM 2086 C CA . ALA A 1 280 ? 11.094 33.564 1.979 1.00 69.00 280 ALA A CA 1
ATOM 2087 C C . ALA A 1 280 ? 11.093 32.333 2.911 1.00 69.00 280 ALA A C 1
ATOM 2089 O O . ALA A 1 280 ? 10.769 31.236 2.470 1.00 69.00 280 ALA A O 1
ATOM 2090 N N . GLU A 1 281 ? 11.440 32.493 4.191 1.00 64.12 281 GLU A N 1
ATOM 2091 C CA . GLU A 1 281 ? 11.384 31.416 5.189 1.00 64.12 281 GLU A CA 1
ATOM 2092 C C . GLU A 1 281 ? 9.943 31.086 5.606 1.00 64.12 281 GLU A C 1
ATOM 2094 O O . GLU A 1 281 ? 9.598 29.915 5.759 1.00 64.12 281 GLU A O 1
ATOM 2099 N N . LEU A 1 282 ? 9.080 32.099 5.730 1.00 67.94 282 LEU A N 1
ATOM 2100 C CA . LEU A 1 282 ? 7.661 31.918 6.042 1.00 67.94 282 LEU A CA 1
ATOM 2101 C C . LEU A 1 282 ? 6.898 31.305 4.861 1.00 67.94 282 LEU A C 1
ATOM 2103 O O . LEU A 1 282 ? 6.102 30.388 5.061 1.00 67.94 282 LEU A O 1
ATOM 2107 N N . ALA A 1 283 ? 7.212 31.714 3.629 1.00 72.06 283 ALA A N 1
ATOM 2108 C CA . ALA A 1 283 ? 6.650 31.103 2.427 1.00 72.06 283 ALA A CA 1
ATOM 2109 C C . ALA A 1 283 ? 7.006 29.606 2.320 1.00 72.06 283 ALA A C 1
ATOM 2111 O O . ALA A 1 283 ? 6.146 28.789 1.997 1.00 72.06 283 ALA A O 1
ATOM 2112 N N . ARG A 1 284 ? 8.235 29.214 2.693 1.00 66.81 284 ARG A N 1
ATOM 2113 C CA . ARG A 1 284 ? 8.631 27.792 2.777 1.00 66.81 284 ARG A CA 1
ATOM 2114 C C . ARG A 1 284 ? 7.809 27.032 3.806 1.00 66.81 284 ARG A C 1
ATOM 2116 O O . ARG A 1 284 ? 7.367 25.921 3.533 1.00 66.81 284 ARG A O 1
ATOM 2123 N N . LEU A 1 285 ? 7.591 27.619 4.982 1.00 70.25 285 LEU A N 1
ATOM 2124 C CA . LEU A 1 285 ? 6.770 26.997 6.017 1.00 70.25 285 LEU A CA 1
ATOM 2125 C C . LEU A 1 285 ? 5.328 26.766 5.533 1.00 70.25 285 LEU A C 1
ATOM 2127 O O . LEU A 1 285 ? 4.756 25.715 5.820 1.00 70.25 285 LEU A O 1
ATOM 2131 N N . ALA A 1 286 ? 4.767 27.699 4.757 1.00 75.56 286 ALA A N 1
ATOM 2132 C CA . ALA A 1 286 ? 3.448 27.540 4.146 1.00 75.56 286 ALA A CA 1
ATOM 2133 C C . ALA A 1 286 ? 3.393 26.368 3.152 1.00 75.56 286 ALA A C 1
ATOM 2135 O O . ALA A 1 286 ? 2.422 25.610 3.144 1.00 75.56 286 ALA A O 1
ATOM 2136 N N . GLU A 1 287 ? 4.433 26.201 2.329 1.00 73.81 287 GLU A N 1
ATOM 2137 C CA . GLU A 1 287 ? 4.541 25.089 1.378 1.00 73.81 287 GLU A CA 1
ATOM 2138 C C . GLU A 1 287 ? 4.708 23.739 2.084 1.00 73.81 287 GLU A C 1
ATOM 2140 O O . GLU A 1 287 ? 4.027 22.773 1.734 1.00 73.81 287 GLU A O 1
ATOM 2145 N N . VAL A 1 288 ? 5.554 23.677 3.117 1.00 69.69 288 VAL A N 1
ATOM 2146 C CA . VAL A 1 288 ? 5.727 22.476 3.947 1.00 69.69 288 VAL A CA 1
ATOM 2147 C C . VAL A 1 288 ? 4.398 22.079 4.589 1.00 69.69 288 VAL A C 1
ATOM 2149 O O . VAL A 1 288 ? 3.999 20.919 4.485 1.00 69.69 288 VAL A O 1
ATOM 2152 N N . ASP A 1 289 ? 3.672 23.027 5.190 1.00 77.00 289 ASP A N 1
ATOM 2153 C CA . ASP A 1 289 ? 2.363 22.759 5.793 1.00 77.00 289 ASP A CA 1
ATOM 2154 C C . ASP A 1 289 ? 1.329 22.303 4.756 1.00 77.00 289 ASP A C 1
ATOM 2156 O O . ASP A 1 289 ? 0.582 21.363 5.017 1.00 77.00 289 ASP A O 1
ATOM 2160 N N . ALA A 1 290 ? 1.324 22.895 3.555 1.00 77.75 290 ALA A N 1
ATOM 2161 C CA . ALA A 1 290 ? 0.433 22.487 2.469 1.00 77.75 290 ALA A CA 1
ATOM 2162 C C . ALA A 1 290 ? 0.678 21.032 2.047 1.00 77.75 290 ALA A C 1
ATOM 2164 O O . ALA A 1 290 ? -0.269 20.268 1.843 1.00 77.75 290 ALA A O 1
ATOM 2165 N N . VAL A 1 291 ? 1.948 20.637 1.928 1.00 69.31 291 VAL A N 1
ATOM 2166 C CA . VAL A 1 291 ? 2.323 19.262 1.588 1.00 69.31 291 VAL A CA 1
ATOM 2167 C C . VAL A 1 291 ? 1.985 18.308 2.730 1.00 69.31 291 VAL A C 1
ATOM 2169 O O . VAL A 1 291 ? 1.414 17.241 2.485 1.00 69.31 291 VAL A O 1
ATOM 2172 N N . MET A 1 292 ? 2.280 18.690 3.974 1.00 66.56 292 MET A N 1
ATOM 2173 C CA . MET A 1 292 ? 1.915 17.911 5.156 1.00 66.56 292 MET A CA 1
ATOM 2174 C C . MET A 1 292 ? 0.399 17.724 5.251 1.00 66.56 292 MET A C 1
ATOM 2176 O O . MET A 1 292 ? -0.056 16.605 5.439 1.00 66.56 292 MET A O 1
ATOM 2180 N N . GLU A 1 293 ? -0.405 18.766 5.041 1.00 75.12 293 GLU A N 1
ATOM 2181 C CA . GLU A 1 293 ? -1.866 18.666 5.048 1.00 75.12 293 GLU A CA 1
ATOM 2182 C C . GLU A 1 293 ? -2.364 17.683 3.989 1.00 75.12 293 GLU A C 1
ATOM 2184 O O . GLU A 1 293 ? -3.153 16.801 4.305 1.00 75.12 293 GLU A O 1
ATOM 2189 N N . GLN A 1 294 ? -1.868 17.752 2.754 1.00 68.50 294 GLN A N 1
ATOM 2190 C CA . GLN A 1 294 ? -2.324 16.869 1.674 1.00 68.50 294 GLN A CA 1
ATOM 2191 C C . GLN A 1 294 ? -2.029 15.385 1.912 1.00 68.50 294 GLN A C 1
ATOM 2193 O O . GLN A 1 294 ? -2.667 14.513 1.316 1.00 68.50 294 GLN A O 1
ATOM 2198 N N . THR A 1 295 ? -1.045 15.087 2.747 1.00 58.41 295 THR A N 1
ATOM 2199 C CA . THR A 1 295 ? -0.458 13.753 2.889 1.00 58.41 295 THR A CA 1
ATOM 2200 C C . THR A 1 295 ? -0.825 13.083 4.196 1.00 58.41 295 THR A C 1
ATOM 2202 O O . THR A 1 295 ? -1.106 11.887 4.214 1.00 58.41 295 THR A O 1
ATOM 2205 N N . LEU A 1 296 ? -0.931 13.871 5.262 1.00 59.34 296 LEU A N 1
ATOM 2206 C CA . LEU A 1 296 ? -1.551 13.461 6.507 1.00 59.34 296 LEU A CA 1
ATOM 2207 C C . LEU A 1 296 ? -3.060 13.331 6.374 1.00 59.34 296 LEU A C 1
ATOM 2209 O O . LEU A 1 296 ? -3.612 12.422 6.986 1.00 59.34 296 LEU A O 1
ATOM 2213 N N . SER A 1 297 ? -3.708 14.144 5.527 1.00 65.56 297 SER A N 1
ATOM 2214 C CA . SER A 1 297 ? -5.169 14.142 5.382 1.00 65.56 297 SER A CA 1
ATOM 2215 C C . SER A 1 297 ? -5.744 12.740 5.163 1.00 65.56 297 SER A C 1
ATOM 2217 O O . SER A 1 297 ? -6.539 12.329 5.994 1.00 65.56 297 SER A O 1
ATOM 2219 N N . PRO A 1 298 ? -5.328 11.927 4.167 1.00 63.84 298 PRO A N 1
ATOM 2220 C CA . PRO A 1 298 ? -5.928 10.604 3.958 1.00 63.84 298 PRO A CA 1
ATOM 2221 C C . PRO A 1 298 ? -5.801 9.659 5.162 1.00 63.84 298 PRO A C 1
ATOM 2223 O O . PRO A 1 298 ? -6.728 8.911 5.469 1.00 63.84 298 PRO A O 1
ATOM 2226 N N . ARG A 1 299 ? -4.669 9.705 5.876 1.00 56.69 299 ARG A N 1
ATOM 2227 C CA . ARG A 1 299 ? -4.432 8.885 7.071 1.00 56.69 299 ARG A CA 1
ATOM 2228 C C . ARG A 1 299 ? -5.225 9.397 8.273 1.00 56.69 299 ARG A C 1
ATOM 2230 O O . ARG A 1 299 ? -5.812 8.598 8.997 1.00 56.69 299 ARG A O 1
ATOM 2237 N N . GLU A 1 300 ? -5.260 10.707 8.482 1.00 64.69 300 GLU A N 1
ATOM 2238 C CA . GLU A 1 300 ? -6.084 11.362 9.500 1.00 64.69 300 GLU A CA 1
ATOM 2239 C C . GLU A 1 300 ? -7.574 11.111 9.236 1.00 64.69 300 GLU A C 1
ATOM 2241 O O . GLU A 1 300 ? -8.312 10.785 10.160 1.00 64.69 300 GLU A O 1
ATOM 2246 N N . HIS A 1 301 ? -8.015 11.154 7.977 1.00 66.12 301 HIS A N 1
ATOM 2247 C CA . HIS A 1 301 ? -9.366 10.784 7.552 1.00 66.12 301 HIS A CA 1
ATOM 2248 C C . HIS A 1 301 ? -9.679 9.323 7.843 1.00 66.12 301 HIS A C 1
ATOM 2250 O O . HIS A 1 301 ? -10.771 9.037 8.324 1.00 66.12 301 HIS A O 1
ATOM 2256 N N . ALA A 1 302 ? -8.740 8.408 7.600 1.00 68.12 302 ALA A N 1
ATOM 2257 C CA . ALA A 1 302 ? -8.925 6.995 7.916 1.00 68.12 302 ALA A CA 1
ATOM 2258 C C . ALA A 1 302 ? -9.035 6.756 9.433 1.00 68.12 302 ALA A C 1
ATOM 2260 O O . ALA A 1 302 ? -9.937 6.052 9.884 1.00 68.12 302 ALA A O 1
ATOM 2261 N N . LEU A 1 303 ? -8.157 7.378 10.228 1.00 64.38 303 LEU A N 1
ATOM 2262 C CA . LEU A 1 303 ? -8.154 7.246 11.688 1.00 64.38 303 LEU A CA 1
ATOM 2263 C C . LEU A 1 303 ? -9.401 7.874 12.323 1.00 64.38 303 LEU A C 1
ATOM 2265 O O . LEU A 1 303 ? -10.073 7.240 13.135 1.00 64.38 303 LEU A O 1
ATOM 2269 N N . LEU A 1 304 ? -9.750 9.098 11.928 1.00 70.25 304 LEU A N 1
ATOM 2270 C CA . LEU A 1 304 ? -10.905 9.818 12.469 1.00 70.25 304 LEU A CA 1
ATOM 2271 C C . LEU A 1 304 ? -12.229 9.275 11.909 1.00 70.25 304 LEU A C 1
ATOM 2273 O O . LEU A 1 304 ? -13.253 9.312 12.589 1.00 70.25 304 LEU A O 1
ATOM 2277 N N . GLY A 1 305 ? -12.206 8.673 10.717 1.00 75.69 305 GLY A N 1
ATOM 2278 C CA . GLY A 1 305 ? -13.335 7.948 10.133 1.00 75.69 305 GLY A CA 1
ATOM 2279 C C . GLY A 1 305 ? -13.718 6.673 10.894 1.00 75.69 305 GLY A C 1
ATOM 2280 O O . GLY A 1 305 ? -14.858 6.224 10.783 1.00 75.69 305 GLY A O 1
ATOM 2281 N N . ALA A 1 306 ? -12.814 6.120 11.712 1.00 76.69 306 ALA A N 1
ATOM 2282 C CA . ALA A 1 306 ? -13.107 4.982 12.585 1.00 76.69 306 ALA A CA 1
ATOM 2283 C C . ALA A 1 306 ? -13.858 5.382 13.872 1.00 76.69 306 ALA A C 1
ATOM 2285 O O . ALA A 1 306 ? -14.540 4.545 14.469 1.00 76.69 306 ALA A O 1
ATOM 2286 N N . VAL A 1 307 ? -13.782 6.653 14.290 1.00 80.81 307 VAL A N 1
ATOM 2287 C CA . VAL A 1 307 ? -14.366 7.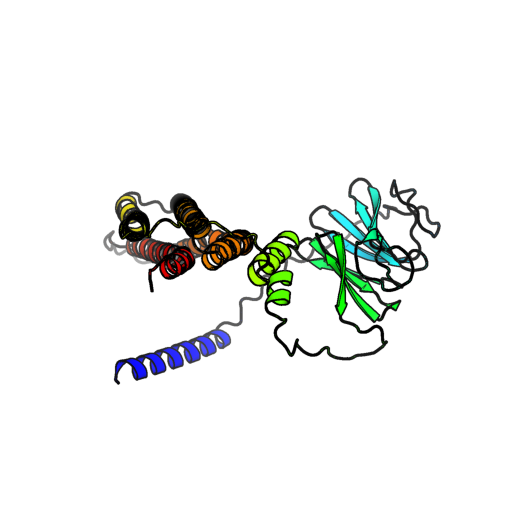152 15.550 1.00 80.81 307 VAL A CA 1
ATOM 2288 C C . VAL A 1 307 ? -15.878 6.891 15.653 1.00 80.81 307 VAL A C 1
ATOM 2290 O O . VAL A 1 307 ? -16.296 6.344 16.675 1.00 80.81 307 VAL A O 1
ATOM 2293 N N . PRO A 1 308 ? -16.716 7.150 14.625 1.00 84.19 308 PRO A N 1
ATOM 2294 C CA . PRO A 1 308 ? -18.141 6.816 14.692 1.00 84.19 308 PRO A CA 1
ATOM 2295 C C . PRO A 1 308 ? -18.408 5.311 14.865 1.00 84.19 308 PRO A C 1
ATOM 2297 O O . PRO A 1 308 ? -19.360 4.917 15.527 1.00 84.19 308 PRO A O 1
ATOM 2300 N N . ALA A 1 309 ? -17.579 4.431 14.301 1.00 80.62 309 ALA A N 1
ATOM 2301 C CA . ALA A 1 309 ? -17.763 2.990 14.487 1.00 80.62 309 ALA A CA 1
ATOM 2302 C C . ALA A 1 309 ? -17.411 2.557 15.921 1.00 80.62 309 ALA A C 1
ATOM 2304 O O . ALA A 1 309 ? -18.152 1.790 16.538 1.00 80.62 309 ALA A O 1
ATOM 2305 N N . LEU A 1 310 ? -16.318 3.092 16.477 1.00 83.06 310 LEU A N 1
ATOM 2306 C CA . LEU A 1 310 ? -15.895 2.825 17.856 1.00 83.06 310 LEU A CA 1
ATOM 2307 C C . LEU A 1 310 ? -16.900 3.360 18.883 1.00 83.06 310 LEU A C 1
ATOM 2309 O O . LEU A 1 310 ? -17.196 2.681 19.868 1.00 83.06 310 LEU A O 1
ATOM 2313 N N . LEU A 1 311 ? -17.464 4.545 18.638 1.00 79.06 311 LEU A N 1
ATOM 2314 C CA . LEU A 1 311 ? -18.538 5.102 19.458 1.00 79.06 311 LEU A CA 1
ATOM 2315 C C . LEU A 1 311 ? -19.801 4.237 19.392 1.00 79.06 311 LEU A C 1
ATOM 2317 O O . LEU A 1 311 ? -20.433 4.045 20.423 1.00 79.06 311 LEU A O 1
ATOM 2321 N N . GLY A 1 312 ? -20.126 3.646 18.238 1.00 80.50 312 GLY A N 1
ATOM 2322 C CA . GLY A 1 312 ? -21.225 2.680 18.123 1.00 80.50 312 GLY A CA 1
ATOM 2323 C C . GLY A 1 312 ? -20.997 1.422 18.960 1.00 80.50 312 GLY A C 1
ATOM 2324 O O . GLY A 1 312 ? -21.858 1.021 19.737 1.00 80.50 312 GLY A O 1
ATOM 2325 N N . GLN A 1 313 ? -19.796 0.841 18.902 1.00 86.25 313 GLN A N 1
ATOM 2326 C CA . GLN A 1 313 ? -19.435 -0.293 19.764 1.00 86.25 313 GLN A CA 1
ATOM 2327 C C . GLN A 1 313 ? -19.456 0.075 21.254 1.00 86.25 313 GLN A C 1
ATOM 2329 O O . GLN A 1 313 ? -19.727 -0.762 22.113 1.00 86.25 313 GLN A O 1
ATOM 2334 N N . HIS A 1 314 ? -19.111 1.315 21.596 1.00 83.69 314 HIS A N 1
ATOM 2335 C CA . HIS A 1 314 ? -19.182 1.808 22.965 1.00 83.69 314 HIS A CA 1
ATOM 2336 C C . HIS A 1 314 ? -20.627 2.021 23.437 1.00 83.69 314 HIS A C 1
ATOM 2338 O O . HIS A 1 314 ? -20.952 1.610 24.550 1.00 83.69 314 HIS A O 1
ATOM 2344 N N . PHE A 1 315 ? -21.485 2.577 22.579 1.00 83.38 315 PHE A N 1
ATOM 2345 C CA . PHE A 1 315 ? -22.918 2.740 22.814 1.00 83.38 315 PHE A CA 1
ATOM 2346 C C . PHE A 1 315 ? -23.583 1.399 23.134 1.00 83.38 315 PHE A C 1
ATOM 2348 O O . PHE A 1 315 ? -24.196 1.260 24.189 1.00 83.38 315 PHE A O 1
ATOM 2355 N N . GLU A 1 316 ? -23.372 0.382 22.291 1.00 85.62 316 GLU A N 1
ATOM 2356 C CA . GLU A 1 316 ? -23.946 -0.954 22.501 1.00 85.62 316 GLU A CA 1
ATOM 2357 C C . GLU A 1 316 ? -23.433 -1.617 23.783 1.00 85.62 316 GLU A C 1
ATOM 2359 O O . GLU A 1 316 ? -24.199 -2.240 24.514 1.00 85.62 316 GLU A O 1
ATOM 2364 N N . ARG A 1 317 ? -22.150 -1.435 24.122 1.00 85.25 317 ARG A N 1
ATOM 2365 C CA . ARG A 1 317 ? -21.601 -1.935 25.394 1.00 85.25 317 ARG A CA 1
ATOM 2366 C C . ARG A 1 317 ? -22.269 -1.290 26.606 1.00 85.25 317 ARG A C 1
ATOM 2368 O O . ARG A 1 317 ? -22.570 -1.995 27.566 1.00 85.25 317 ARG A O 1
ATOM 2375 N N . LEU A 1 318 ? -22.489 0.026 26.580 1.00 83.06 318 LEU A N 1
ATOM 2376 C CA . LEU A 1 318 ? -23.156 0.733 27.675 1.00 83.06 318 LEU A CA 1
ATOM 2377 C C . LEU A 1 318 ? -24.643 0.365 27.771 1.00 83.06 318 LEU A C 1
ATOM 2379 O O . LEU A 1 318 ? -25.142 0.172 28.878 1.00 83.06 318 LEU A O 1
ATOM 2383 N N . ARG A 1 319 ? -25.322 0.195 26.630 1.00 83.12 319 ARG A N 1
ATOM 2384 C CA . ARG A 1 319 ? -26.712 -0.272 26.550 1.00 83.12 319 ARG A CA 1
ATOM 2385 C C . ARG A 1 319 ? -26.874 -1.689 27.107 1.00 83.12 319 ARG A C 1
ATOM 2387 O O . ARG A 1 319 ? -27.752 -1.930 27.934 1.00 83.12 319 ARG A O 1
ATOM 2394 N N . ALA A 1 320 ? -26.017 -2.621 26.685 1.00 82.44 320 ALA A N 1
ATOM 2395 C CA . ALA A 1 320 ? -26.045 -4.009 27.143 1.00 82.44 320 ALA A CA 1
ATOM 2396 C C . ALA A 1 320 ? -25.758 -4.118 28.648 1.00 82.44 320 ALA A C 1
ATOM 2398 O O . ALA A 1 320 ? -26.426 -4.871 29.346 1.00 82.44 320 ALA A O 1
ATOM 2399 N N . ALA A 1 321 ? -24.822 -3.316 29.165 1.00 78.88 321 ALA A N 1
ATOM 2400 C CA . ALA A 1 321 ? -24.524 -3.254 30.597 1.00 78.88 321 ALA A CA 1
ATOM 2401 C C . ALA A 1 321 ? -25.663 -2.648 31.440 1.00 78.88 321 ALA A C 1
ATOM 2403 O O . ALA A 1 321 ? -25.702 -2.858 32.650 1.00 78.88 321 ALA A O 1
ATOM 2404 N N . ALA A 1 322 ? -26.567 -1.887 30.818 1.00 74.25 322 ALA A N 1
ATOM 2405 C CA . ALA A 1 322 ? -27.728 -1.289 31.469 1.00 74.25 322 ALA A CA 1
ATOM 2406 C C . ALA A 1 322 ? -29.010 -2.132 31.345 1.00 74.25 322 ALA A C 1
ATOM 2408 O O . ALA A 1 322 ? -30.005 -1.790 31.978 1.00 74.25 322 ALA A O 1
ATOM 2409 N N . SER A 1 323 ? -29.004 -3.207 30.547 1.00 68.00 323 SER A N 1
ATOM 2410 C CA . SER A 1 323 ? -30.155 -4.106 30.404 1.00 68.00 323 SER A CA 1
ATOM 2411 C C . SER A 1 323 ? -30.148 -5.146 31.534 1.00 68.00 323 SER A C 1
ATOM 2413 O O . SER A 1 323 ? -29.119 -5.798 31.731 1.00 68.00 323 SER A O 1
ATOM 2415 N N . PRO A 1 324 ? -31.245 -5.327 32.293 1.00 57.16 324 PRO A N 1
ATOM 2416 C CA . PRO A 1 324 ? -31.296 -6.343 33.339 1.00 57.16 324 PRO A CA 1
ATOM 2417 C C . PRO A 1 324 ? -31.177 -7.744 32.723 1.00 57.16 324 PRO A C 1
ATOM 2419 O O . PRO A 1 324 ? -31.744 -8.024 31.666 1.00 57.16 324 PRO A O 1
ATOM 2422 N N . ALA A 1 325 ? -30.413 -8.626 33.372 1.00 47.72 325 ALA A N 1
ATOM 2423 C CA . ALA A 1 325 ? -30.290 -10.020 32.954 1.00 47.72 325 ALA A CA 1
ATOM 2424 C C . ALA A 1 325 ? -31.670 -10.710 32.986 1.00 47.72 325 ALA A C 1
ATOM 2426 O O . ALA A 1 325 ? -32.454 -10.423 33.895 1.00 47.72 325 ALA A O 1
ATOM 2427 N N . PRO A 1 326 ? -31.982 -11.632 32.054 1.00 44.47 326 PRO A N 1
ATOM 2428 C CA . PRO A 1 326 ? -33.189 -12.436 32.161 1.00 44.47 326 PRO A CA 1
ATOM 2429 C C . PRO A 1 326 ? -33.009 -13.381 33.353 1.00 44.47 326 PRO A C 1
ATOM 2431 O O . PRO A 1 326 ? -32.246 -14.342 33.288 1.00 44.47 326 PRO A O 1
ATOM 2434 N N . GLY A 1 327 ? -33.643 -13.039 34.473 1.00 47.16 327 GLY A N 1
ATOM 2435 C CA . GLY A 1 327 ? -33.733 -13.903 35.638 1.00 47.16 327 GLY A CA 1
ATOM 2436 C C . GLY A 1 327 ? -34.722 -15.029 35.375 1.00 47.16 327 GLY A C 1
ATOM 2437 O O . GLY A 1 327 ? -35.823 -14.785 34.877 1.00 47.16 327 GLY A O 1
ATOM 2438 N N . ASP A 1 328 ? -34.311 -16.246 35.728 1.00 39.66 328 ASP A N 1
ATOM 2439 C CA . ASP A 1 328 ? -35.223 -17.342 36.029 1.00 39.66 328 ASP A CA 1
ATOM 2440 C C . ASP A 1 328 ? -36.355 -16.824 36.929 1.00 39.66 328 ASP A C 1
ATOM 2442 O O . ASP A 1 328 ? -36.120 -16.092 37.895 1.00 39.66 328 ASP A O 1
ATOM 2446 N N . GLY A 1 329 ? -37.587 -17.164 36.555 1.00 46.03 329 GLY A N 1
ATOM 2447 C CA . GLY A 1 329 ? -38.788 -16.752 37.267 1.00 46.03 329 GLY A CA 1
ATOM 2448 C C . GLY A 1 329 ? -38.770 -17.225 38.716 1.00 46.03 329 GLY A C 1
ATOM 2449 O O . GLY A 1 329 ? -38.602 -18.408 38.989 1.00 46.03 329 GLY A O 1
ATOM 2450 N N . ASP A 1 330 ? -38.875 -16.275 39.634 1.00 45.16 330 ASP A N 1
ATOM 2451 C CA . ASP A 1 330 ? -40.007 -16.106 40.550 1.00 45.16 330 ASP A CA 1
ATOM 2452 C C . ASP A 1 330 ? -39.533 -15.234 41.712 1.00 45.16 330 ASP A C 1
ATOM 2454 O O . ASP A 1 330 ? -38.738 -15.652 42.554 1.00 45.16 330 ASP A O 1
ATOM 2458 N N . ASN A 1 331 ? -40.009 -13.993 41.740 1.00 40.78 331 ASN A N 1
ATOM 2459 C CA . ASN A 1 331 ? -40.745 -13.468 42.884 1.00 40.78 331 ASN A CA 1
ATOM 2460 C C . ASN A 1 331 ? -41.267 -12.074 42.538 1.00 40.78 331 ASN A C 1
ATOM 2462 O O . ASN A 1 331 ? -40.505 -11.136 42.297 1.00 40.78 331 ASN A O 1
ATOM 2466 N N . ASP A 1 332 ? -42.595 -11.991 42.518 1.00 50.16 332 ASP A N 1
ATOM 2467 C CA . ASP A 1 332 ? -43.377 -10.769 42.628 1.00 50.16 332 ASP A CA 1
ATOM 2468 C C . ASP A 1 332 ? -42.889 -9.950 43.828 1.00 50.16 332 ASP A C 1
ATOM 2470 O O . ASP A 1 332 ? -43.110 -10.330 44.974 1.00 50.16 332 ASP A O 1
ATOM 2474 N N . GLU A 1 333 ? -42.286 -8.795 43.569 1.00 41.78 333 GLU A N 1
ATOM 2475 C CA . GLU A 1 333 ? -42.441 -7.627 44.431 1.00 41.78 333 GLU A CA 1
ATOM 2476 C C . GLU A 1 333 ? -42.209 -6.367 43.594 1.00 41.78 333 GLU A C 1
ATOM 2478 O O . GLU A 1 333 ? -41.121 -6.098 43.082 1.00 41.78 333 GLU A O 1
ATOM 2483 N N . ALA A 1 334 ? -43.292 -5.613 43.408 1.00 50.81 334 ALA A N 1
ATOM 2484 C CA . ALA A 1 334 ? -43.316 -4.350 42.693 1.00 50.81 334 ALA A CA 1
ATOM 2485 C C . ALA A 1 334 ? -42.327 -3.354 43.325 1.00 50.81 334 ALA A C 1
ATOM 2487 O O . ALA A 1 334 ? -42.585 -2.797 44.393 1.00 50.81 334 ALA A O 1
ATOM 2488 N N . LEU A 1 335 ? -41.207 -3.108 42.642 1.00 39.34 335 LEU A N 1
ATOM 2489 C CA . LEU A 1 335 ? -40.257 -2.041 42.952 1.00 39.34 335 LEU A CA 1
ATOM 2490 C C . LEU A 1 335 ? -40.386 -0.913 41.913 1.00 39.34 335 LEU A C 1
ATOM 2492 O O . LEU A 1 335 ? -40.688 -1.185 40.750 1.00 39.34 335 LEU A O 1
ATOM 2496 N N . PRO A 1 336 ? -40.222 0.359 42.321 1.00 37.81 336 PRO A N 1
ATOM 2497 C CA . PRO A 1 336 ? -40.682 1.497 41.542 1.00 37.81 336 PRO A CA 1
ATOM 2498 C C . PRO A 1 336 ? -39.869 1.704 40.264 1.00 37.81 336 PRO A C 1
ATOM 2500 O O . PRO A 1 336 ? -38.651 1.534 40.239 1.00 37.81 336 PRO A O 1
ATOM 2503 N N . ASP A 1 337 ? -40.592 2.156 39.244 1.00 39.84 337 ASP A N 1
ATOM 2504 C CA . ASP A 1 337 ? -40.226 2.470 37.859 1.00 39.84 337 ASP A CA 1
ATOM 2505 C C . ASP A 1 337 ? -39.217 3.636 37.721 1.00 39.84 337 ASP A C 1
ATOM 2507 O O . ASP A 1 337 ? -39.414 4.608 36.992 1.00 39.84 337 ASP A O 1
ATOM 2511 N N . THR A 1 338 ? -38.126 3.601 38.485 1.00 46.41 338 THR A N 1
ATOM 2512 C CA . THR A 1 338 ? -37.119 4.662 38.506 1.00 46.41 338 THR A CA 1
ATOM 2513 C C . THR A 1 338 ? -35.715 4.073 38.470 1.00 46.41 338 THR A C 1
ATOM 2515 O O . THR A 1 338 ? -35.225 3.610 39.495 1.00 46.41 338 THR A O 1
ATOM 2518 N N . ALA A 1 339 ? -35.067 4.172 37.302 1.00 45.38 339 ALA A N 1
ATOM 2519 C CA . ALA A 1 339 ? -33.636 4.466 37.105 1.00 45.38 339 ALA A CA 1
ATOM 2520 C C . ALA A 1 339 ? -32.904 3.559 36.096 1.00 45.38 339 ALA A C 1
ATOM 2522 O O . ALA A 1 339 ? -32.025 2.799 36.476 1.00 45.38 339 ALA A O 1
ATOM 2523 N N . HIS A 1 340 ? -33.106 3.778 34.791 1.00 51.69 340 HIS A N 1
ATOM 2524 C CA . HIS A 1 340 ? -32.028 3.539 33.812 1.00 51.69 340 HIS A CA 1
ATOM 2525 C C . HIS A 1 340 ? -31.751 4.691 32.802 1.00 51.69 340 HIS A C 1
ATOM 2527 O O . HIS A 1 340 ? -31.550 4.421 31.622 1.00 51.69 340 HIS A O 1
ATOM 2533 N N . PRO A 1 341 ? -31.634 5.980 33.212 1.00 56.34 341 PRO A N 1
ATOM 2534 C CA . PRO A 1 341 ? -31.148 7.055 32.327 1.00 56.34 341 PRO A CA 1
ATOM 2535 C C . PRO A 1 341 ? -29.623 7.324 32.387 1.00 56.34 341 PRO A C 1
ATOM 2537 O O . PRO A 1 341 ? -29.100 8.116 31.603 1.00 56.34 341 PRO A O 1
ATOM 2540 N N . GLY A 1 342 ? -28.877 6.709 33.315 1.00 71.56 342 GLY A N 1
ATOM 2541 C CA . GLY A 1 342 ? -27.485 7.102 33.606 1.00 71.56 342 GLY A CA 1
ATOM 2542 C C . GLY A 1 342 ? -26.449 6.730 32.536 1.00 71.56 342 GLY A C 1
ATOM 2543 O O . GLY A 1 342 ? -25.494 7.475 32.311 1.00 71.56 342 GLY A O 1
ATOM 2544 N N . TRP A 1 343 ? -26.634 5.601 31.849 1.00 79.56 343 TRP A N 1
ATOM 2545 C CA . TRP A 1 343 ? -25.664 5.110 30.863 1.00 79.56 343 TRP A CA 1
ATOM 2546 C C . TRP A 1 343 ? -25.649 5.966 29.590 1.00 79.56 343 TRP A C 1
ATOM 2548 O O . TRP A 1 343 ? -24.582 6.206 29.031 1.00 79.56 343 TRP A O 1
ATOM 2558 N N . LEU A 1 344 ? -26.807 6.489 29.171 1.00 79.69 344 LEU A N 1
ATOM 2559 C CA . LEU A 1 344 ? -26.910 7.363 28.003 1.00 79.69 344 LEU A CA 1
ATOM 2560 C C . LEU A 1 344 ? -26.275 8.731 28.287 1.00 79.69 344 LEU A C 1
ATOM 2562 O O . LEU A 1 344 ? -25.553 9.273 27.455 1.00 79.69 344 LEU A O 1
ATOM 2566 N N . ALA A 1 345 ? -26.467 9.265 29.499 1.00 79.56 345 ALA A N 1
ATOM 2567 C CA . ALA A 1 345 ? -25.775 10.475 29.940 1.00 79.56 345 ALA A CA 1
ATOM 2568 C C . ALA A 1 345 ? -24.249 10.284 29.959 1.00 79.56 345 ALA A C 1
ATOM 2570 O O . ALA A 1 345 ? -23.514 11.183 29.548 1.00 79.56 345 ALA A O 1
ATOM 2571 N N . ARG A 1 346 ? -23.780 9.102 30.381 1.00 80.88 346 ARG A N 1
ATOM 2572 C CA . ARG A 1 346 ? -22.363 8.733 30.326 1.00 80.88 346 ARG A CA 1
ATOM 2573 C C . ARG A 1 346 ? -21.851 8.631 28.889 1.00 80.88 346 ARG A C 1
ATOM 2575 O O . ARG A 1 346 ? -20.820 9.217 28.586 1.00 80.88 346 ARG A O 1
ATOM 2582 N N . PHE A 1 347 ? -22.596 7.971 28.004 1.00 83.56 347 PHE A N 1
ATOM 2583 C CA . PHE A 1 347 ? -22.263 7.887 26.583 1.00 83.56 347 PHE A CA 1
ATOM 2584 C C . PHE A 1 347 ? -22.137 9.278 25.943 1.00 83.56 347 PHE A C 1
ATOM 2586 O O . PHE A 1 347 ? -21.183 9.545 25.217 1.00 83.56 347 PHE A O 1
ATOM 2593 N N . HIS A 1 348 ? -23.068 10.191 26.239 1.00 81.12 348 HIS A N 1
ATOM 2594 C CA . HIS A 1 348 ? -23.002 11.566 25.742 1.00 81.12 348 HIS A CA 1
ATOM 2595 C C . HIS A 1 348 ? -21.754 12.307 26.225 1.00 81.12 348 HIS A C 1
ATOM 2597 O O . HIS A 1 348 ? -21.184 13.068 25.447 1.00 81.12 348 HIS A O 1
ATOM 2603 N N . GLN A 1 349 ? -21.330 12.089 27.473 1.00 79.00 349 GLN A N 1
ATOM 2604 C CA . GLN A 1 349 ? -20.097 12.673 27.999 1.00 79.00 349 GLN A CA 1
ATOM 2605 C C . GLN A 1 349 ? -18.864 12.096 27.294 1.00 79.00 349 GLN A C 1
ATOM 2607 O O . GLN A 1 349 ? -18.041 12.853 26.792 1.00 79.00 349 GLN A O 1
ATOM 2612 N N . ASP A 1 350 ? -18.776 10.769 27.180 1.00 78.69 350 ASP A N 1
ATOM 2613 C CA . ASP A 1 350 ? -17.635 10.099 26.548 1.00 78.69 350 ASP A CA 1
ATOM 2614 C C . ASP A 1 350 ? -17.522 10.489 25.054 1.00 78.69 350 ASP A C 1
ATOM 2616 O O . ASP A 1 350 ? -16.431 10.746 24.546 1.00 78.69 350 ASP A O 1
ATOM 2620 N N . MET A 1 351 ? -18.652 10.622 24.347 1.00 79.19 351 MET A N 1
ATOM 2621 C CA . MET A 1 351 ? -18.696 11.128 22.969 1.00 79.19 351 MET A CA 1
ATOM 2622 C C . MET A 1 351 ? -18.225 12.588 22.866 1.00 79.19 351 MET A C 1
ATOM 2624 O O . MET A 1 351 ? -17.498 12.924 21.930 1.00 79.19 351 MET A O 1
ATOM 2628 N N . GLN A 1 352 ? -18.619 13.457 23.804 1.00 78.62 352 GLN A N 1
ATOM 2629 C CA . GLN A 1 352 ? -18.145 14.845 23.844 1.00 78.62 352 GLN A CA 1
ATOM 2630 C C . GLN A 1 352 ? -16.636 14.920 24.069 1.00 78.62 352 GLN A C 1
ATOM 2632 O O . GLN A 1 352 ? -15.960 15.661 23.361 1.00 78.62 352 GLN A O 1
ATOM 2637 N N . ASP A 1 353 ? -16.108 14.146 25.016 1.00 75.50 353 ASP A N 1
ATOM 2638 C CA . ASP A 1 353 ? -14.684 14.152 25.351 1.00 75.50 353 ASP A CA 1
ATOM 2639 C C . ASP A 1 353 ? -13.834 13.700 24.153 1.00 75.50 353 ASP A C 1
ATOM 2641 O O . ASP A 1 353 ? -12.814 14.318 23.843 1.00 75.50 353 ASP A O 1
ATOM 2645 N N . VAL A 1 354 ? -14.294 12.682 23.415 1.00 79.31 354 VAL A N 1
ATOM 2646 C CA . VAL A 1 354 ? -13.647 12.225 22.174 1.00 79.31 354 VAL A CA 1
ATOM 2647 C C . VAL A 1 354 ? -13.662 13.311 21.095 1.00 79.31 354 VAL A C 1
ATOM 2649 O O . VAL A 1 354 ? -12.635 13.558 20.464 1.00 79.31 354 VAL A O 1
ATOM 2652 N N . LEU A 1 355 ? -14.798 13.982 20.884 1.00 76.31 355 LEU A N 1
ATOM 2653 C CA . LEU A 1 355 ? -14.922 15.034 19.869 1.00 76.31 355 LEU A CA 1
ATOM 2654 C C . LEU A 1 355 ? -14.117 16.293 20.222 1.00 76.31 355 LEU A C 1
ATOM 2656 O O . LEU A 1 355 ? -13.570 16.933 19.326 1.00 76.31 355 LEU A O 1
ATOM 2660 N N . LEU A 1 356 ? -14.009 16.640 21.508 1.00 74.50 356 LEU A N 1
ATOM 2661 C CA . LEU A 1 356 ? -13.149 17.728 21.981 1.00 74.50 356 LEU A CA 1
ATOM 2662 C C . LEU A 1 356 ? -11.666 17.384 21.807 1.00 74.50 356 LEU A C 1
ATOM 2664 O O . LEU A 1 356 ? -10.908 18.213 21.313 1.00 74.50 356 LEU A O 1
ATOM 2668 N N . ALA A 1 357 ? -11.261 16.154 22.128 1.00 71.06 357 ALA A N 1
ATOM 2669 C CA . ALA A 1 357 ? -9.896 15.699 21.880 1.00 71.06 357 ALA A CA 1
ATOM 2670 C C . ALA A 1 357 ? -9.557 15.703 20.379 1.00 71.06 357 ALA A C 1
ATOM 2672 O O . ALA A 1 357 ? -8.464 16.111 19.989 1.00 71.06 357 ALA A O 1
ATOM 2673 N N . GLU A 1 358 ? -10.500 15.299 19.521 1.00 78.88 358 GLU A N 1
ATOM 2674 C CA . GLU A 1 358 ? -10.345 15.399 18.068 1.00 78.88 358 GLU A CA 1
ATOM 2675 C C . GLU A 1 358 ? -10.181 16.858 17.613 1.00 78.88 358 GLU A C 1
ATOM 2677 O O . GLU A 1 358 ? -9.305 17.151 16.795 1.00 78.88 358 GLU A O 1
ATOM 2682 N N . LEU A 1 359 ? -10.995 17.775 18.145 1.00 78.50 359 LEU A N 1
ATOM 2683 C CA . LEU A 1 359 ? -10.892 19.205 17.857 1.00 78.50 359 LEU A CA 1
ATOM 2684 C C . LEU A 1 359 ? -9.504 19.749 18.219 1.00 78.50 359 LEU A C 1
ATOM 2686 O O . LEU A 1 359 ? -8.885 20.420 17.395 1.00 78.50 359 LEU A O 1
ATOM 2690 N N . ASP A 1 360 ? -8.995 19.423 19.407 1.00 71.75 360 ASP A N 1
ATOM 2691 C CA . ASP A 1 360 ? -7.692 19.898 19.879 1.00 71.75 360 ASP A CA 1
ATOM 2692 C C . ASP A 1 360 ? -6.546 19.382 19.000 1.00 71.75 360 ASP A C 1
ATOM 2694 O O . ASP A 1 360 ? -5.685 20.158 18.584 1.00 71.75 360 ASP A O 1
ATOM 2698 N N . VAL A 1 361 ? -6.568 18.098 18.623 1.00 70.88 361 VAL A N 1
ATOM 2699 C CA . VAL A 1 361 ? -5.573 17.521 17.701 1.00 70.88 361 VAL A CA 1
ATOM 2700 C C . VAL A 1 361 ? -5.587 18.243 16.351 1.00 70.88 361 VAL A C 1
ATOM 2702 O O . VAL A 1 361 ? -4.530 18.573 15.816 1.00 70.88 361 VAL A O 1
ATOM 2705 N N . ARG A 1 362 ? -6.773 18.557 15.813 1.00 77.25 362 ARG A N 1
ATOM 2706 C CA . ARG A 1 362 ? -6.914 19.275 14.533 1.00 77.25 362 ARG A CA 1
ATOM 2707 C C . ARG A 1 362 ? -6.430 20.729 14.591 1.00 77.25 362 ARG A C 1
ATOM 2709 O O . ARG A 1 362 ? -6.147 21.304 13.539 1.00 77.25 362 ARG A O 1
ATOM 2716 N N . PHE A 1 363 ? -6.339 21.327 15.780 1.00 75.94 363 PHE A N 1
ATOM 2717 C CA . PHE A 1 363 ? -5.860 22.698 15.975 1.00 75.94 363 PHE A CA 1
ATOM 2718 C C . PHE A 1 363 ? -4.345 22.803 16.200 1.00 75.94 363 PHE A C 1
ATOM 2720 O O . PHE A 1 363 ? -3.789 23.871 15.951 1.00 75.94 363 PHE A O 1
ATOM 2727 N N . GLN A 1 364 ? -3.645 21.721 16.558 1.00 70.94 364 GLN A N 1
ATOM 2728 C CA . GLN A 1 364 ? -2.188 21.757 16.780 1.00 70.94 364 GLN A CA 1
ATOM 2729 C C . GLN A 1 364 ? -1.379 22.327 15.592 1.00 70.94 364 GLN A C 1
ATOM 2731 O O . GLN A 1 364 ? -0.506 23.168 15.824 1.00 70.94 364 GLN A O 1
ATOM 2736 N N . PRO A 1 365 ? -1.656 21.972 14.317 1.00 69.81 365 PRO A N 1
ATOM 2737 C CA . PRO A 1 365 ? -0.948 22.576 13.185 1.00 69.81 365 PRO A CA 1
ATOM 2738 C C . PRO A 1 365 ? -1.249 24.073 13.025 1.00 69.81 365 PRO A C 1
ATOM 2740 O O . PRO A 1 365 ? -0.358 24.852 12.700 1.00 69.81 365 PRO A O 1
ATOM 2743 N N . ILE A 1 366 ? -2.490 24.494 13.304 1.00 74.31 366 ILE A N 1
ATOM 2744 C CA . ILE A 1 366 ? -2.912 25.906 13.263 1.00 74.31 366 ILE A CA 1
ATOM 2745 C C . ILE A 1 366 ? -2.130 26.714 14.301 1.00 74.31 366 ILE A C 1
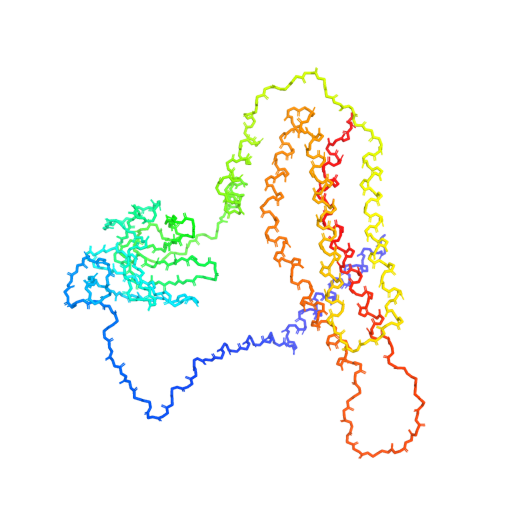ATOM 2747 O O . ILE A 1 366 ? -1.625 27.790 13.991 1.00 74.31 366 ILE A O 1
ATOM 2751 N N . GLU A 1 367 ? -1.982 26.184 15.516 1.00 66.12 367 GLU A N 1
ATOM 2752 C CA . GLU A 1 367 ? -1.180 26.812 16.570 1.00 66.12 367 GLU A CA 1
ATOM 2753 C C . GLU A 1 367 ? 0.300 26.922 16.186 1.00 66.12 367 GLU A C 1
ATOM 2755 O O . GLU A 1 367 ? 0.925 27.947 16.461 1.00 66.12 367 GLU A O 1
ATOM 2760 N N . GLY A 1 368 ? 0.846 25.912 15.501 1.00 62.09 368 GLY A N 1
ATOM 2761 C CA . GLY A 1 368 ? 2.204 25.941 14.956 1.00 62.09 368 GLY A CA 1
ATOM 2762 C C . GLY A 1 368 ? 2.411 27.051 13.919 1.00 62.09 368 GLY A C 1
ATOM 2763 O O . GLY A 1 368 ? 3.376 27.811 14.016 1.00 62.09 368 GLY A O 1
ATOM 2764 N N . LEU A 1 369 ? 1.479 27.201 12.971 1.00 69.62 369 LEU A N 1
ATOM 2765 C CA . LEU A 1 369 ? 1.515 28.276 11.968 1.00 69.62 369 LEU A CA 1
ATOM 2766 C C . LEU A 1 369 ? 1.352 29.660 12.607 1.00 69.62 369 LEU A C 1
ATOM 2768 O O . LEU A 1 369 ? 2.090 30.588 12.277 1.00 69.62 369 LEU A O 1
ATOM 2772 N N . LEU A 1 370 ? 0.431 29.794 13.566 1.00 66.00 370 LEU A N 1
ATOM 2773 C CA . LEU A 1 370 ? 0.256 31.027 14.335 1.00 66.00 370 LEU A CA 1
ATOM 2774 C C . LEU A 1 370 ? 1.520 31.390 15.116 1.00 66.00 370 LEU A C 1
ATOM 2776 O O . LEU A 1 370 ? 1.880 32.560 15.173 1.00 66.00 370 LEU A O 1
ATOM 2780 N N . ALA A 1 371 ? 2.204 30.411 15.713 1.00 63.66 371 ALA A N 1
ATOM 2781 C CA . ALA A 1 371 ? 3.448 30.647 16.438 1.00 63.66 371 ALA A CA 1
ATOM 2782 C C . ALA A 1 371 ? 4.569 31.154 15.520 1.00 63.66 371 ALA A C 1
ATOM 2784 O O . ALA A 1 371 ? 5.363 31.988 15.952 1.00 63.66 371 ALA A O 1
ATOM 2785 N N . ALA A 1 372 ? 4.614 30.695 14.267 1.00 62.12 372 ALA A N 1
ATOM 2786 C CA . ALA A 1 372 ? 5.583 31.155 13.275 1.00 62.12 372 ALA A CA 1
ATOM 2787 C C . ALA A 1 372 ? 5.308 32.576 12.756 1.00 62.12 372 ALA A C 1
ATOM 2789 O O . ALA A 1 372 ? 6.245 33.280 12.393 1.00 62.12 372 ALA A O 1
ATOM 2790 N N . LEU A 1 373 ? 4.044 33.009 12.757 1.00 62.78 373 LEU A N 1
ATOM 2791 C CA . LEU A 1 373 ? 3.634 34.370 12.388 1.00 62.78 373 LEU A CA 1
ATOM 2792 C C . LEU A 1 373 ? 3.843 35.404 13.507 1.00 62.78 373 LEU A C 1
ATOM 2794 O O . LEU A 1 373 ? 3.672 36.599 13.269 1.00 62.78 373 LEU A O 1
ATOM 2798 N N . ARG A 1 374 ? 4.216 34.981 14.723 1.00 64.81 374 ARG A N 1
ATOM 2799 C CA . ARG A 1 374 ? 4.484 35.917 15.821 1.00 64.81 374 ARG A CA 1
ATOM 2800 C C . ARG A 1 374 ? 5.759 36.717 15.530 1.00 64.81 374 ARG A C 1
ATOM 2802 O O . ARG A 1 374 ? 6.790 36.105 15.244 1.00 64.81 374 ARG A O 1
ATOM 2809 N N . PRO A 1 375 ? 5.735 38.056 15.661 1.00 56.53 375 PRO A N 1
ATOM 2810 C CA . PRO A 1 375 ? 6.964 38.837 15.639 1.00 56.53 375 PRO A CA 1
ATOM 2811 C C . PRO A 1 375 ? 7.870 38.367 16.786 1.00 56.53 375 PRO A C 1
ATOM 2813 O O . PRO A 1 375 ? 7.398 38.189 17.913 1.00 56.53 375 PRO A O 1
ATOM 2816 N N . ARG A 1 376 ? 9.146 38.107 16.482 1.00 47.44 376 ARG A N 1
ATOM 2817 C CA . ARG A 1 376 ? 10.172 37.841 17.500 1.00 47.44 376 ARG A CA 1
ATOM 2818 C C . ARG A 1 376 ? 10.675 39.131 18.118 1.00 47.44 376 ARG A C 1
ATOM 2820 O O . ARG A 1 376 ? 10.881 40.095 17.347 1.00 47.44 376 ARG A O 1
#

Secondary structure (DSSP, 8-state):
-HHHHHHHHHHHHHHHHHHHHHHHS----------SPPPPTTPPPPP--SS--SS-S-B-EEGGG-B-SEEEEEEE-TT-PEEEEEETTT-EEEEE-TTSEEEEEE--SBS---EETTT--BSSEEEEEE-TT--EEEEEGGGTEEEEE-TTSEEEEEE--S-SS--PPPP-SSPPPHHHHHHTTS-HHHHHHHHHHHTT------S-PPPP-HHHHHHHHHHHHHHHHHHHHHHHTTTTS--S-SHHHHHHHHHHHHHHHHHHHHHHHHHHHHHHTS-HHHHHHHHHHHHHHHHHHHHHHHHHHTHHHHHHHHHHHHHHHHSPP---S-------S----HHHHHHHHHHHHHHHHHHHHHHHHHHHHHHHTS--